Protein AF-A0A9P6MTJ7-F1 (afdb_monomer)

Radius of gyration: 17.37 Å; Cα contacts (8 Å, |Δi|>4): 282; chains: 1; bounding box: 41×37×46 Å

Solvent-accessible surface area (backbone atoms only — not comparable to full-atom values): 11994 Å² total; per-residue (Å²): 132,86,80,82,62,78,54,57,79,42,62,38,92,61,98,54,39,29,54,47,16,44,48,27,22,52,43,36,39,76,67,51,90,58,50,54,69,62,49,48,75,73,52,94,63,71,84,66,48,76,67,54,52,53,54,45,51,51,51,52,26,55,53,61,62,67,50,79,88,69,94,76,74,87,62,87,78,75,82,52,85,98,73,64,70,85,70,85,77,46,74,86,73,72,51,75,36,56,62,89,48,64,67,75,73,48,57,74,37,90,77,46,45,83,51,34,81,56,46,43,54,51,45,32,51,50,57,77,41,22,66,86,67,75,42,48,73,47,79,52,88,77,87,69,44,81,75,59,74,69,81,52,66,41,81,76,50,71,42,87,88,79,43,32,35,32,29,42,48,25,92,54,69,90,57,82,45,72,43,40,52,72,54,48,52,53,47,45,50,39,6,28,39,69,24,70,102

Foldseek 3Di:
DPPPFLFFAAADPDPQLLLLRLLCRVCVSQPDDDHSVRLVVQDDDSLDDVLSSLLSNLVVQVVQLVDPDDPPPPDPNDDDPPQDDDSNPTGDDAAEAQDQADDPVCCPPPRCVVCVVVSSVVSNVSSVCCVVSVHHYDHDHDDDDDDDADADKAFRDADPVQQKTWIHGNPDDRDTDIDHPVRVVVVCCHHNHRHPD

Sequence (197 aa):
MQVSTPVPHINQENNWDCGLACVAMVSNALGARLSLAEVTMHCHVESVWTIDLAYLLRKLSNEQVSLPSTSLSSQPKLIIPNLSPGRDDGWDFTYYTSTIGVNSAHSREKFYRKSFDDDQKRVNALFDNADAANIRVIEFVWMKGFRYIGHFIVLVAYDPNEDLFYYRDPAVGDDLCSVSASDLERARNSTGTDHDW

InterPro domains:
  IPR018616 Protein GUCD1 [PF09778] (7-63)
  IPR018616 Protein GUCD1 [PF09778] (92-139)
  IPR018616 Protein GUCD1 [PF09778] (144-196)
  IPR018616 Protein GUCD1 [PTHR31400] (4-138)

Mean predicted aligned error: 9.86 Å

pLDDT: mean 77.3, std 17.75, range [33.66, 96.0]

Nearest PDB structures (foldseek):
  5qun-assembly1_A  TM=2.483E-01  e=6.499E-01  Pyrococcus furiosus
  5fou-assembly1_A  TM=2.371E-01  e=8.865E-01  Pyrococcus furiosus
  5quu-assembly1_A  TM=2.481E-01  e=1.867E+00  Pyrococcus furiosus

Structure (mmCIF, N/CA/C/O backbone):
data_AF-A0A9P6MTJ7-F1
#
_entry.id   AF-A0A9P6MTJ7-F1
#
loop_
_atom_site.group_PDB
_atom_site.id
_atom_site.type_symbol
_atom_site.label_atom_id
_atom_site.label_alt_id
_atom_site.label_comp_id
_atom_site.label_asym_id
_atom_site.label_entity_id
_atom_site.label_seq_id
_atom_site.pdbx_PDB_ins_code
_atom_site.Cartn_x
_atom_site.Cartn_y
_atom_site.Cartn_z
_atom_site.occupancy
_atom_site.B_iso_or_equiv
_atom_site.auth_seq_id
_atom_site.auth_comp_id
_atom_site.auth_asym_id
_atom_site.auth_atom_id
_atom_site.pdbx_PDB_model_num
ATOM 1 N N . MET A 1 1 ? -15.493 6.358 26.658 1.00 33.66 1 MET A N 1
ATOM 2 C CA . MET A 1 1 ? -14.576 5.220 26.907 1.00 33.66 1 MET A CA 1
ATOM 3 C C . MET A 1 1 ? -13.431 5.335 25.919 1.00 33.66 1 MET A C 1
ATOM 5 O O . MET A 1 1 ? -13.667 5.862 24.841 1.00 33.66 1 MET A O 1
ATOM 9 N N . GLN A 1 2 ? -12.223 4.894 26.266 1.00 35.28 2 GLN A N 1
ATOM 10 C CA . GLN A 1 2 ? -11.111 4.868 25.315 1.00 35.28 2 GLN A CA 1
ATOM 11 C C . GLN A 1 2 ? -11.295 3.642 24.413 1.00 35.28 2 GLN A C 1
ATOM 13 O O . GLN A 1 2 ? -11.293 2.517 24.909 1.00 35.28 2 GLN A O 1
ATOM 18 N N . VAL A 1 3 ? -11.538 3.851 23.117 1.00 38.06 3 VAL A N 1
ATOM 19 C CA . VAL A 1 3 ? -11.672 2.749 22.155 1.00 38.06 3 VAL A CA 1
ATOM 20 C C . VAL A 1 3 ? -10.272 2.212 21.886 1.00 38.06 3 VAL A C 1
ATOM 22 O O . VAL A 1 3 ? -9.493 2.841 21.177 1.00 38.06 3 VAL A O 1
ATOM 25 N N . SER A 1 4 ? -9.929 1.069 22.482 1.00 49.00 4 SER A N 1
ATOM 26 C CA . SE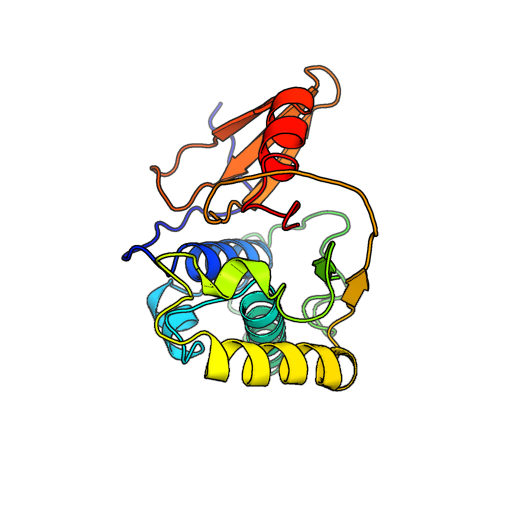R A 1 4 ? -8.675 0.376 22.187 1.00 49.00 4 SER A CA 1
ATOM 27 C C . SER A 1 4 ? -8.731 -0.148 20.752 1.00 49.00 4 SER A C 1
ATOM 29 O O . SER A 1 4 ? -9.361 -1.176 20.488 1.00 49.00 4 SER A O 1
ATOM 31 N N . THR A 1 5 ? -8.126 0.580 19.816 1.00 56.09 5 THR A N 1
ATOM 32 C CA . THR A 1 5 ? -8.122 0.190 18.405 1.00 56.09 5 THR A CA 1
ATOM 33 C C . THR A 1 5 ? -7.349 -1.118 18.228 1.00 56.09 5 THR A C 1
ATOM 35 O O . THR A 1 5 ? -6.256 -1.243 18.779 1.00 56.09 5 THR A O 1
ATOM 38 N N . PRO A 1 6 ? -7.861 -2.083 17.442 1.00 72.94 6 PRO A N 1
ATOM 39 C CA . PRO A 1 6 ? -7.170 -3.355 17.207 1.00 72.94 6 PRO A CA 1
ATOM 40 C C . PRO A 1 6 ? -5.822 -3.182 16.489 1.00 72.94 6 PRO A C 1
ATOM 42 O O . PRO A 1 6 ? -4.923 -4.003 16.639 1.00 72.94 6 PRO A O 1
ATOM 45 N N . VAL A 1 7 ? -5.688 -2.100 15.720 1.00 84.12 7 VAL A N 1
ATOM 46 C CA . VAL A 1 7 ? -4.469 -1.723 15.003 1.00 84.12 7 VAL A CA 1
ATOM 47 C C . VAL A 1 7 ? -3.687 -0.700 15.842 1.00 84.12 7 VAL A C 1
ATOM 49 O O . VAL A 1 7 ? -4.255 0.353 16.161 1.00 84.12 7 VAL A O 1
ATOM 52 N N . PRO A 1 8 ? -2.422 -0.976 16.222 1.00 88.94 8 PRO A N 1
ATOM 53 C CA . PRO A 1 8 ? -1.558 0.020 16.851 1.00 88.94 8 PRO A CA 1
ATOM 54 C C . PRO A 1 8 ? -1.158 1.083 15.824 1.00 88.94 8 PRO A C 1
ATOM 56 O O . PRO A 1 8 ? -0.990 0.762 14.650 1.00 88.94 8 PRO A O 1
ATOM 59 N N . HIS A 1 9 ? -0.985 2.333 16.254 1.00 92.75 9 HIS A N 1
ATOM 60 C CA . HIS A 1 9 ? -0.488 3.400 15.383 1.00 92.75 9 HIS A CA 1
ATOM 61 C C . HIS A 1 9 ? 1.042 3.376 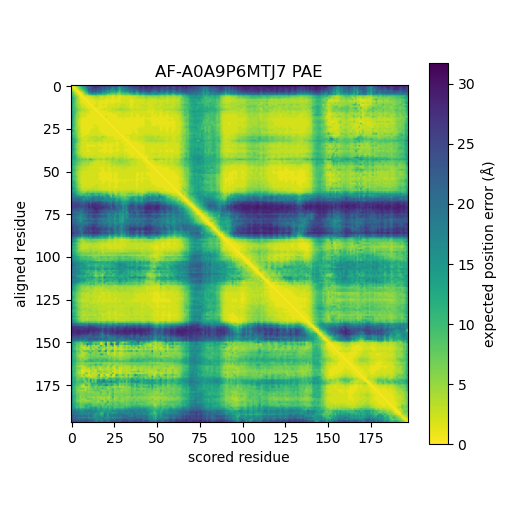15.282 1.00 92.75 9 HIS A C 1
ATOM 63 O O . HIS A 1 9 ? 1.728 3.074 16.261 1.00 92.75 9 HIS A O 1
ATOM 69 N N . ILE A 1 10 ? 1.567 3.675 14.092 1.00 92.94 10 ILE A N 1
ATOM 70 C CA . ILE A 1 10 ? 2.992 3.893 13.826 1.00 92.94 10 ILE A CA 1
ATOM 71 C C . ILE A 1 10 ? 3.099 5.104 12.897 1.00 92.94 10 ILE A C 1
ATOM 73 O O . ILE A 1 10 ? 2.553 5.095 11.792 1.00 92.94 10 ILE A O 1
ATOM 77 N N . ASN A 1 11 ? 3.812 6.138 13.344 1.00 94.81 11 ASN A N 1
ATOM 78 C CA . ASN A 1 11 ? 4.148 7.292 12.518 1.00 94.81 11 ASN A CA 1
ATOM 79 C C . ASN A 1 11 ? 5.144 6.930 11.412 1.00 94.81 11 ASN A C 1
ATOM 81 O O . ASN A 1 11 ? 6.023 6.094 11.606 1.00 94.81 11 ASN A O 1
ATOM 85 N N . GLN A 1 12 ? 5.040 7.622 10.279 1.00 93.94 12 GLN A N 1
ATOM 86 C CA . GLN A 1 12 ? 6.108 7.673 9.280 1.00 93.94 12 GLN A CA 1
ATOM 87 C C . GLN A 1 12 ? 7.268 8.564 9.766 1.00 93.94 12 GLN A C 1
ATOM 89 O O . GLN A 1 12 ? 7.026 9.564 10.446 1.00 93.94 12 GLN A O 1
ATOM 94 N N . GLU A 1 13 ? 8.513 8.238 9.412 1.00 92.62 13 GLU A N 1
ATOM 95 C CA . GLU A 1 13 ? 9.695 9.042 9.772 1.00 92.62 13 GLU A CA 1
ATOM 96 C C . GLU A 1 13 ? 10.150 9.960 8.624 1.00 92.62 13 GLU A C 1
ATOM 98 O O . GLU A 1 13 ? 10.797 10.983 8.857 1.00 92.62 13 GLU A O 1
ATOM 103 N N . ASN A 1 14 ? 9.786 9.631 7.383 1.00 90.06 14 ASN A N 1
ATOM 104 C CA . ASN A 1 14 ? 10.191 10.320 6.164 1.00 90.06 14 ASN A CA 1
ATOM 105 C C . ASN A 1 14 ? 8.960 10.724 5.326 1.00 90.06 14 ASN A C 1
ATOM 107 O O . ASN A 1 14 ? 7.813 10.667 5.764 1.00 90.06 14 ASN A O 1
ATOM 111 N N . ASN A 1 15 ? 9.184 11.178 4.091 1.00 85.38 15 ASN A N 1
ATOM 112 C CA . ASN A 1 15 ? 8.125 11.541 3.139 1.00 85.38 15 ASN A CA 1
ATOM 113 C C . ASN A 1 15 ? 7.798 10.428 2.120 1.00 85.38 15 ASN A C 1
ATOM 115 O O . ASN A 1 15 ? 7.168 10.711 1.103 1.00 85.38 15 ASN A O 1
ATOM 119 N N . TRP A 1 16 ? 8.261 9.199 2.365 1.00 87.75 16 TRP A N 1
ATOM 120 C CA . TRP A 1 16 ? 8.185 8.070 1.426 1.00 87.75 16 TRP A CA 1
ATOM 121 C C . TRP A 1 16 ? 7.831 6.726 2.090 1.00 87.75 16 TRP A C 1
ATOM 123 O O . TRP A 1 16 ? 7.427 5.782 1.416 1.00 87.75 16 TRP A O 1
ATOM 133 N N . ASP A 1 17 ? 7.940 6.639 3.415 1.00 92.06 17 ASP A N 1
ATOM 134 C CA . ASP A 1 17 ? 7.817 5.428 4.230 1.00 92.06 17 ASP A CA 1
ATOM 135 C C . ASP A 1 17 ? 6.427 5.253 4.875 1.00 92.06 17 ASP A C 1
ATOM 137 O O . ASP A 1 17 ? 6.219 4.308 5.635 1.00 92.06 17 ASP A O 1
ATOM 141 N N . CYS A 1 18 ? 5.430 6.084 4.537 1.00 92.94 18 CYS A N 1
ATOM 142 C CA . CYS A 1 18 ? 4.056 5.926 5.040 1.00 92.94 18 CYS A CA 1
ATOM 143 C C . CYS A 1 18 ? 3.450 4.553 4.695 1.00 92.94 18 CYS A C 1
ATOM 145 O O . CYS A 1 18 ? 2.787 3.941 5.529 1.00 92.94 18 CYS A O 1
ATOM 147 N N . GLY A 1 19 ? 3.760 4.006 3.515 1.00 93.31 19 GLY A N 1
ATOM 148 C CA . GLY A 1 19 ? 3.393 2.636 3.150 1.00 93.31 19 GLY A CA 1
ATOM 149 C C . GLY A 1 19 ? 4.055 1.572 4.038 1.00 93.31 19 GLY A C 1
ATOM 150 O O . GLY A 1 19 ? 3.418 0.579 4.389 1.00 93.31 19 GLY A O 1
ATOM 151 N N . LEU A 1 20 ? 5.304 1.795 4.463 1.00 95.81 20 LEU A N 1
ATOM 152 C CA . LEU A 1 20 ? 6.029 0.900 5.372 1.00 95.81 20 LEU A CA 1
ATOM 153 C C . LEU A 1 20 ? 5.461 0.975 6.796 1.00 95.81 20 LEU A C 1
ATOM 155 O O . LEU A 1 20 ? 5.281 -0.060 7.436 1.00 95.81 20 LEU A O 1
ATOM 159 N N . ALA A 1 21 ? 5.086 2.171 7.256 1.00 95.44 21 ALA A N 1
ATOM 160 C CA . ALA A 1 21 ? 4.356 2.359 8.507 1.00 95.44 21 ALA A CA 1
ATOM 161 C C . ALA A 1 21 ? 3.001 1.625 8.481 1.00 95.44 21 ALA A C 1
ATOM 163 O O . ALA A 1 21 ? 2.676 0.910 9.428 1.00 95.44 21 ALA A O 1
ATOM 164 N N . CYS A 1 22 ? 2.254 1.688 7.372 1.00 96.00 22 CYS A N 1
ATOM 165 C CA . CYS A 1 22 ? 1.035 0.893 7.184 1.00 96.00 22 CYS A CA 1
ATOM 166 C C . CYS A 1 22 ? 1.293 -0.624 7.242 1.00 96.00 22 CYS A C 1
ATOM 168 O O . CYS A 1 22 ? 0.558 -1.333 7.931 1.00 96.00 22 CYS A O 1
ATOM 170 N N . VAL A 1 23 ? 2.354 -1.130 6.600 1.00 95.56 23 VAL A N 1
ATOM 171 C CA . VAL A 1 23 ? 2.746 -2.550 6.707 1.00 95.56 23 VAL A CA 1
ATOM 172 C C . VAL A 1 23 ? 3.102 -2.926 8.149 1.00 95.56 23 VAL A C 1
ATOM 174 O O . VAL A 1 23 ? 2.679 -3.986 8.612 1.00 95.56 23 VAL A O 1
ATOM 177 N N . ALA A 1 24 ? 3.808 -2.068 8.890 1.00 94.19 24 ALA A N 1
ATOM 178 C CA . ALA A 1 24 ? 4.134 -2.295 10.298 1.00 94.19 24 ALA A CA 1
ATOM 179 C C . ALA A 1 24 ? 2.871 -2.334 11.186 1.00 94.19 24 ALA A C 1
ATOM 181 O O . ALA A 1 24 ? 2.704 -3.259 11.986 1.00 94.19 24 ALA A O 1
ATOM 182 N N . MET A 1 25 ? 1.939 -1.389 11.000 1.00 94.00 25 MET A N 1
ATOM 183 C CA . MET A 1 25 ? 0.652 -1.349 11.710 1.00 94.00 25 MET A CA 1
ATOM 184 C C . MET A 1 25 ? -0.178 -2.620 11.466 1.00 94.00 25 MET A C 1
ATOM 186 O O . MET A 1 25 ? -0.634 -3.251 12.422 1.00 94.00 25 MET A O 1
ATOM 190 N N . VAL A 1 26 ? -0.329 -3.037 10.202 1.00 92.06 26 VAL A N 1
ATOM 191 C CA . VAL A 1 26 ? -1.070 -4.256 9.824 1.00 92.06 26 VAL A CA 1
ATOM 192 C C . VAL A 1 26 ? -0.387 -5.515 10.366 1.00 92.06 26 VAL A C 1
ATOM 194 O O . VAL A 1 26 ? -1.049 -6.348 10.984 1.00 92.06 26 VAL A O 1
ATOM 197 N N . SER A 1 27 ? 0.936 -5.632 10.219 1.00 90.12 27 SER A N 1
ATOM 198 C CA . SER A 1 27 ? 1.716 -6.765 10.745 1.00 90.12 27 SER A CA 1
ATOM 199 C C . SER A 1 27 ? 1.514 -6.937 12.254 1.00 90.12 27 SER A C 1
ATOM 201 O O . SER A 1 27 ? 1.284 -8.046 12.740 1.00 90.12 27 SER A O 1
ATOM 203 N N . ASN A 1 28 ? 1.552 -5.835 13.006 1.00 87.94 28 ASN A N 1
ATOM 204 C CA . ASN A 1 28 ? 1.399 -5.855 14.459 1.00 87.94 28 ASN A CA 1
ATOM 205 C C . ASN A 1 28 ? -0.049 -6.136 14.895 1.00 87.94 28 ASN A C 1
ATOM 207 O O . ASN A 1 28 ? -0.254 -6.850 15.876 1.00 87.94 28 ASN A O 1
ATOM 211 N N . ALA A 1 29 ? -1.053 -5.676 14.139 1.00 85.69 29 ALA A N 1
ATOM 212 C CA . ALA A 1 29 ? -2.455 -6.056 14.347 1.00 85.69 29 ALA A CA 1
ATOM 213 C C . ALA A 1 29 ? -2.693 -7.568 14.139 1.00 85.69 29 ALA A C 1
ATOM 215 O O . ALA A 1 29 ? -3.478 -8.182 14.862 1.00 85.69 29 ALA A O 1
ATOM 216 N N . LEU A 1 30 ? -1.961 -8.189 13.205 1.00 83.69 30 LEU A N 1
ATOM 217 C CA . LEU A 1 30 ? -1.944 -9.642 12.975 1.00 83.69 30 LEU A CA 1
ATOM 218 C C . LEU A 1 30 ? -1.061 -10.416 13.984 1.00 83.69 30 LEU A C 1
ATOM 220 O O . LEU A 1 30 ? -0.983 -11.648 13.940 1.00 83.69 30 LEU A O 1
ATOM 224 N N . GLY A 1 31 ? -0.442 -9.715 14.941 1.00 80.19 31 GLY A N 1
ATOM 225 C CA . GLY A 1 31 ? 0.290 -10.292 16.071 1.00 80.19 31 GLY A CA 1
ATOM 226 C C . GLY A 1 31 ? 1.815 -10.323 15.939 1.00 80.19 31 GLY A C 1
ATOM 227 O O . GLY A 1 31 ? 2.458 -10.954 16.781 1.00 80.19 31 GLY A O 1
ATOM 228 N N . ALA A 1 32 ? 2.397 -9.659 14.933 1.00 84.38 32 ALA A N 1
ATOM 229 C CA . ALA A 1 32 ? 3.834 -9.381 14.900 1.00 84.38 32 ALA A CA 1
ATOM 230 C C . ALA A 1 32 ? 4.241 -8.342 15.967 1.00 84.38 32 ALA A C 1
ATOM 232 O O . ALA A 1 32 ? 3.408 -7.799 16.699 1.00 84.38 32 ALA A O 1
ATOM 233 N N . ARG A 1 33 ? 5.548 -8.071 16.061 1.00 86.25 33 ARG A N 1
ATOM 234 C CA . ARG A 1 33 ? 6.123 -6.981 16.865 1.00 86.25 33 ARG A CA 1
ATOM 235 C C . ARG A 1 33 ? 7.291 -6.347 16.116 1.00 86.25 33 ARG A C 1
ATOM 237 O O . ARG A 1 33 ? 8.440 -6.610 16.444 1.00 86.25 33 ARG A O 1
ATOM 244 N N . LEU A 1 34 ? 6.969 -5.572 15.087 1.00 88.69 34 LEU A N 1
ATOM 245 C CA . LEU A 1 34 ? 7.919 -4.895 14.208 1.00 88.69 34 LEU A CA 1
ATOM 246 C C . LEU A 1 34 ? 7.828 -3.377 14.395 1.00 88.69 34 LEU A C 1
ATOM 248 O O . LEU A 1 34 ? 6.735 -2.805 14.380 1.00 88.69 34 LEU A O 1
ATOM 252 N N . SER A 1 35 ? 8.975 -2.725 14.543 1.00 93.06 35 SER A N 1
ATOM 253 C CA . SER A 1 35 ? 9.131 -1.276 14.398 1.00 93.06 35 SER A CA 1
ATOM 254 C C . SER A 1 35 ? 9.183 -0.860 12.922 1.00 93.06 35 SER A C 1
ATOM 256 O O . SER A 1 35 ? 9.417 -1.689 12.038 1.00 93.06 35 SER A O 1
ATOM 258 N N . LEU A 1 36 ? 9.019 0.440 12.642 1.00 93.12 36 LEU A N 1
ATOM 259 C CA . LEU A 1 36 ? 9.224 0.977 11.292 1.00 93.12 36 LEU A CA 1
ATOM 260 C C . LEU A 1 36 ? 10.648 0.691 10.790 1.00 93.12 36 LEU A C 1
ATOM 262 O O . LEU A 1 36 ? 10.811 0.245 9.661 1.00 93.12 36 LEU A O 1
ATOM 266 N N . ALA A 1 37 ? 11.666 0.856 11.641 1.00 92.62 37 ALA A N 1
ATOM 267 C CA . ALA A 1 37 ? 13.057 0.563 11.298 1.00 92.62 37 ALA A CA 1
ATOM 268 C C . ALA A 1 37 ? 13.272 -0.900 10.858 1.00 92.62 37 ALA A C 1
ATOM 270 O O . ALA A 1 37 ? 13.944 -1.145 9.856 1.00 92.62 37 ALA A O 1
ATOM 271 N N . GLU A 1 38 ? 12.663 -1.869 11.551 1.00 91.56 38 GLU A N 1
ATOM 272 C CA . GLU A 1 38 ? 12.724 -3.289 11.168 1.00 91.56 38 GLU A CA 1
ATOM 273 C C . GLU A 1 38 ? 12.017 -3.553 9.830 1.00 91.56 38 GLU A C 1
ATOM 275 O O . GLU A 1 38 ? 12.572 -4.241 8.976 1.00 91.56 38 GLU A O 1
ATOM 280 N N . VAL A 1 39 ? 10.841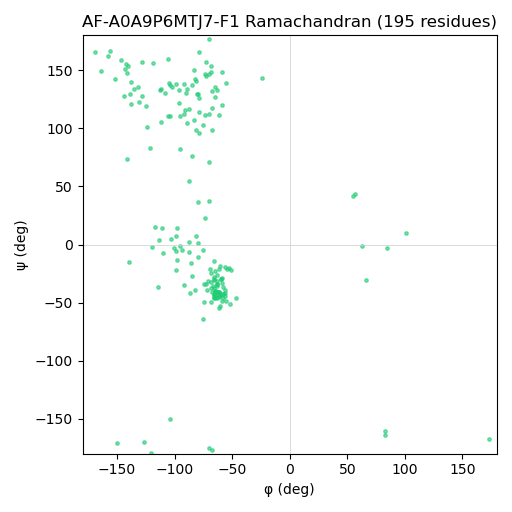 -2.962 9.588 1.00 93.12 39 VAL A N 1
ATOM 281 C CA . VAL A 1 39 ? 10.147 -3.087 8.290 1.00 93.12 39 VAL A CA 1
ATOM 282 C C . VAL A 1 39 ? 10.962 -2.441 7.158 1.00 93.12 39 VAL A C 1
ATOM 284 O O . VAL A 1 39 ? 11.107 -3.029 6.084 1.00 93.12 39 VAL A O 1
ATOM 287 N N . THR A 1 40 ? 11.574 -1.283 7.411 1.00 92.50 40 THR A N 1
ATOM 288 C CA . THR A 1 40 ? 12.447 -0.573 6.466 1.00 92.50 40 THR A CA 1
ATOM 289 C C . THR A 1 40 ? 13.705 -1.369 6.115 1.00 92.50 40 THR A C 1
ATOM 291 O O . THR A 1 40 ? 14.106 -1.359 4.956 1.00 92.50 40 THR A O 1
ATOM 294 N N . MET A 1 41 ? 14.283 -2.159 7.031 1.00 90.56 41 MET A N 1
ATOM 295 C CA . MET A 1 41 ? 15.409 -3.057 6.706 1.00 90.56 41 MET A CA 1
ATOM 296 C C . MET A 1 41 ? 15.077 -4.112 5.632 1.00 90.56 41 MET A C 1
ATOM 298 O O . MET A 1 41 ? 15.987 -4.692 5.038 1.00 90.56 41 MET A O 1
ATOM 302 N N . HIS A 1 42 ? 13.792 -4.378 5.378 1.00 89.94 42 HIS A N 1
ATOM 303 C CA . HIS A 1 42 ? 13.323 -5.347 4.388 1.00 89.94 42 HIS A CA 1
ATOM 304 C C . HIS A 1 42 ? 12.875 -4.673 3.074 1.00 89.94 42 HIS A C 1
ATOM 306 O O . HIS A 1 42 ? 12.558 -5.391 2.122 1.00 89.94 42 HIS A O 1
ATOM 312 N N . CYS A 1 43 ? 12.895 -3.334 2.997 1.00 89.25 43 CYS A N 1
ATOM 313 C CA . CYS A 1 43 ? 12.595 -2.543 1.805 1.00 89.25 43 CYS A CA 1
ATOM 314 C C . CYS A 1 43 ? 13.875 -1.901 1.238 1.00 89.25 43 CYS A C 1
ATOM 316 O O . CYS A 1 43 ? 14.641 -1.266 1.954 1.00 89.25 43 CYS A O 1
ATOM 318 N N . HIS A 1 44 ? 14.112 -2.054 -0.067 1.00 87.06 44 HIS A N 1
ATOM 319 C CA . HIS A 1 44 ? 15.343 -1.589 -0.728 1.00 87.06 44 HIS A CA 1
ATOM 320 C C . HIS A 1 44 ? 15.118 -0.399 -1.681 1.00 87.06 44 HIS A C 1
ATOM 322 O O . HIS A 1 44 ? 15.986 -0.101 -2.500 1.00 87.06 44 HIS A O 1
ATOM 328 N N . VAL A 1 45 ? 13.956 0.261 -1.607 1.00 88.00 45 VAL A N 1
ATOM 329 C CA . VAL A 1 45 ? 13.569 1.377 -2.484 1.00 88.00 45 VAL A CA 1
ATOM 330 C C . VAL A 1 45 ? 12.887 2.494 -1.694 1.00 88.00 45 VAL A C 1
ATOM 332 O O . VAL A 1 45 ? 12.052 2.226 -0.840 1.00 88.00 45 VAL A O 1
ATOM 335 N N . GLU A 1 46 ? 13.203 3.748 -2.024 1.00 87.38 46 GLU A N 1
ATOM 336 C CA . GLU A 1 46 ? 12.465 4.921 -1.523 1.00 87.38 46 GLU A CA 1
ATOM 337 C C . GLU A 1 46 ? 11.229 5.223 -2.392 1.00 87.38 46 GLU A C 1
ATOM 339 O O . GLU A 1 46 ? 10.236 5.760 -1.913 1.00 87.38 46 GLU A O 1
ATOM 344 N N . SER A 1 47 ? 11.247 4.844 -3.679 1.00 87.56 47 SER A N 1
ATOM 345 C CA . SER A 1 47 ? 10.065 4.923 -4.546 1.00 87.56 47 SER A CA 1
ATOM 346 C C . SER A 1 47 ? 9.204 3.669 -4.378 1.00 87.56 47 SER A C 1
ATOM 348 O O . SER A 1 47 ? 9.246 2.735 -5.181 1.00 87.56 47 SER A O 1
ATOM 350 N N . VAL A 1 48 ? 8.478 3.625 -3.262 1.00 89.25 48 VAL A N 1
ATOM 351 C CA . VAL A 1 48 ? 7.628 2.498 -2.863 1.00 89.25 48 VAL A CA 1
ATOM 352 C C . VAL A 1 48 ? 6.301 2.534 -3.630 1.00 89.25 48 VAL A C 1
ATOM 354 O O . VAL A 1 48 ? 5.585 3.535 -3.606 1.00 89.25 48 VAL A O 1
ATOM 357 N N . TRP A 1 49 ? 5.958 1.431 -4.297 1.00 89.81 49 TRP A N 1
ATOM 358 C CA . TRP A 1 49 ? 4.661 1.205 -4.943 1.00 89.81 49 TRP A CA 1
ATOM 359 C C . TRP A 1 49 ? 3.827 0.217 -4.118 1.00 89.81 49 TRP A C 1
ATOM 361 O O . TRP A 1 49 ? 4.364 -0.574 -3.345 1.00 89.81 49 TRP A O 1
ATOM 371 N N . THR A 1 50 ? 2.506 0.192 -4.301 1.00 91.12 50 THR A N 1
ATOM 372 C CA . THR A 1 50 ? 1.614 -0.695 -3.525 1.00 91.12 50 THR A CA 1
ATOM 373 C C . THR A 1 50 ? 1.952 -2.186 -3.692 1.00 91.12 50 THR A C 1
ATOM 375 O O . THR A 1 50 ? 1.801 -2.960 -2.747 1.00 91.12 50 THR A O 1
ATOM 378 N N . ILE A 1 51 ? 2.496 -2.595 -4.848 1.00 93.50 51 ILE A N 1
ATOM 379 C CA . ILE A 1 51 ? 2.993 -3.966 -5.054 1.00 93.50 51 ILE A CA 1
ATOM 380 C C . ILE A 1 51 ? 4.245 -4.277 -4.207 1.00 93.50 51 ILE A C 1
ATOM 382 O O . ILE A 1 51 ? 4.382 -5.402 -3.734 1.00 93.50 51 ILE A O 1
ATOM 386 N N . ASP A 1 52 ? 5.119 -3.299 -3.925 1.00 94.94 52 ASP A N 1
ATOM 387 C CA . ASP A 1 52 ? 6.262 -3.497 -3.016 1.00 94.94 52 ASP A CA 1
ATOM 388 C C . ASP A 1 52 ? 5.775 -3.787 -1.592 1.00 94.94 52 ASP A C 1
ATOM 390 O O . ASP A 1 52 ? 6.312 -4.664 -0.917 1.00 94.94 52 ASP A O 1
ATOM 394 N N . LEU A 1 53 ? 4.717 -3.093 -1.152 1.00 95.31 53 LEU A N 1
ATOM 395 C CA . LEU A 1 53 ? 4.083 -3.321 0.150 1.00 95.31 53 LEU A CA 1
ATOM 396 C C . LEU A 1 53 ? 3.471 -4.726 0.242 1.00 95.31 53 LEU A C 1
ATOM 398 O O . LEU A 1 53 ? 3.617 -5.388 1.269 1.00 95.31 53 LEU A O 1
ATOM 402 N N . ALA A 1 54 ? 2.847 -5.212 -0.835 1.00 94.25 54 ALA A N 1
ATOM 403 C CA . ALA A 1 54 ? 2.338 -6.581 -0.921 1.00 94.25 54 ALA A CA 1
ATOM 404 C C . ALA A 1 54 ? 3.470 -7.626 -0.827 1.00 94.25 54 ALA A C 1
ATOM 406 O O . ALA A 1 54 ? 3.370 -8.582 -0.054 1.00 94.25 54 ALA A O 1
ATOM 407 N N . TYR A 1 55 ? 4.574 -7.425 -1.554 1.00 95.12 55 TYR A N 1
ATOM 408 C CA . TYR A 1 55 ? 5.758 -8.291 -1.470 1.00 95.12 55 TYR A CA 1
ATOM 409 C C . TYR A 1 55 ? 6.398 -8.279 -0.079 1.00 95.12 55 TYR A C 1
ATOM 411 O O . TYR A 1 55 ? 6.770 -9.332 0.442 1.00 95.12 55 TYR A O 1
ATOM 419 N N . LEU A 1 56 ? 6.482 -7.108 0.549 1.00 95.25 56 LEU A N 1
ATOM 420 C CA . LEU A 1 56 ? 7.015 -6.938 1.895 1.00 95.25 56 LEU A CA 1
ATOM 421 C C . LEU A 1 56 ? 6.139 -7.629 2.950 1.00 95.25 56 LEU A C 1
ATOM 423 O O . LEU A 1 56 ? 6.659 -8.376 3.776 1.00 95.25 56 LEU A O 1
ATOM 427 N N . LEU A 1 57 ? 4.815 -7.464 2.879 1.00 93.38 57 LEU A N 1
ATOM 428 C CA . LEU A 1 57 ? 3.859 -8.136 3.764 1.00 93.38 57 LEU A CA 1
ATOM 429 C C . LEU A 1 57 ? 3.945 -9.669 3.630 1.00 93.38 57 LEU A C 1
ATOM 431 O O . LEU A 1 57 ? 3.981 -10.379 4.636 1.00 93.38 57 LEU A O 1
ATOM 435 N N . ARG A 1 58 ? 4.059 -10.190 2.399 1.00 92.56 58 ARG A N 1
ATOM 436 C CA . ARG A 1 58 ? 4.267 -11.625 2.130 1.00 92.56 58 ARG A CA 1
ATOM 437 C C . ARG A 1 58 ? 5.619 -12.129 2.655 1.00 92.56 58 ARG A C 1
ATOM 439 O O . ARG A 1 58 ? 5.666 -13.213 3.235 1.00 92.56 58 ARG A O 1
ATOM 446 N N . LYS A 1 59 ? 6.700 -11.354 2.509 1.00 92.31 59 LYS A N 1
ATOM 447 C CA . LYS A 1 59 ? 8.030 -11.683 3.057 1.00 92.31 59 LYS A CA 1
ATOM 448 C C . LYS A 1 59 ? 7.984 -11.795 4.586 1.00 92.31 59 LYS A C 1
ATOM 450 O O . LYS A 1 59 ? 8.353 -12.835 5.128 1.00 92.31 59 LYS A O 1
ATOM 455 N N . LEU A 1 60 ? 7.456 -10.770 5.257 1.00 90.81 60 LEU A N 1
ATOM 456 C CA . LEU A 1 60 ? 7.331 -10.718 6.717 1.00 90.81 60 LEU A CA 1
ATOM 457 C C . LEU A 1 60 ? 6.433 -11.848 7.252 1.00 90.81 60 LEU A C 1
ATOM 459 O O . LEU A 1 60 ? 6.803 -12.505 8.221 1.00 90.81 60 LEU A O 1
ATOM 463 N N . SER A 1 61 ? 5.314 -12.152 6.581 1.00 88.38 61 SER A N 1
ATOM 464 C CA . SER A 1 61 ? 4.470 -13.324 6.876 1.00 88.38 61 SER A CA 1
ATOM 465 C C . SER A 1 61 ? 5.285 -14.623 6.922 1.00 88.38 61 SER A C 1
ATOM 467 O O . SER A 1 61 ? 5.214 -15.376 7.894 1.00 88.38 61 SER A O 1
ATOM 469 N N . ASN A 1 62 ? 6.080 -14.890 5.882 1.00 85.94 62 ASN A N 1
ATOM 470 C CA . ASN A 1 62 ? 6.863 -16.124 5.769 1.00 85.94 62 ASN A CA 1
ATOM 471 C C . ASN A 1 62 ? 7.971 -16.205 6.838 1.00 85.94 62 ASN A C 1
ATOM 473 O O . ASN A 1 62 ? 8.251 -17.280 7.373 1.00 85.94 62 ASN A O 1
ATOM 477 N N . GLU A 1 63 ? 8.577 -15.069 7.188 1.00 84.06 63 GLU A N 1
ATOM 478 C CA . GLU A 1 63 ? 9.565 -14.966 8.267 1.00 84.06 63 GLU A CA 1
ATOM 479 C C . GLU A 1 63 ? 8.930 -15.214 9.648 1.00 84.06 63 GLU A C 1
ATOM 481 O O . GLU A 1 63 ? 9.501 -15.953 10.449 1.00 84.06 63 GLU A O 1
ATOM 486 N N . GLN A 1 64 ? 7.721 -14.699 9.916 1.00 72.75 64 GLN A N 1
ATOM 487 C CA . GLN A 1 64 ? 6.998 -14.961 11.172 1.00 72.75 64 GLN A CA 1
ATOM 488 C C . GLN A 1 64 ? 6.584 -16.436 11.327 1.00 72.75 64 GLN A C 1
ATOM 490 O O . GLN A 1 64 ? 6.685 -16.972 12.429 1.00 72.75 64 GLN A O 1
ATOM 495 N N . VAL A 1 65 ? 6.182 -17.114 10.243 1.00 61.34 65 VAL A N 1
ATOM 496 C CA . VAL A 1 65 ? 5.916 -18.572 10.243 1.00 61.34 65 VAL A CA 1
ATOM 497 C C . VAL A 1 65 ? 7.196 -19.386 10.492 1.00 61.34 65 VAL A C 1
ATOM 499 O O . VAL A 1 65 ? 7.145 -20.471 11.066 1.00 61.34 65 VAL A O 1
ATOM 502 N N . SER A 1 66 ? 8.360 -18.851 10.112 1.00 59.00 66 SER A N 1
ATOM 503 C CA . SER A 1 66 ? 9.662 -19.514 10.285 1.00 59.00 66 SER A CA 1
ATOM 504 C C . SER A 1 66 ? 10.239 -19.405 11.707 1.00 59.00 66 SER A C 1
ATOM 506 O O . SER A 1 66 ? 11.226 -20.076 12.019 1.00 59.00 66 SER A O 1
ATOM 508 N N . LEU A 1 67 ? 9.662 -18.573 12.584 1.00 56.72 67 LEU A N 1
ATOM 509 C CA . LEU A 1 67 ? 10.123 -18.423 13.966 1.00 56.72 67 LEU A CA 1
ATOM 510 C C . LEU A 1 67 ? 9.591 -19.562 14.858 1.00 56.72 67 LEU A C 1
ATOM 512 O O . LEU A 1 67 ? 8.382 -19.801 14.898 1.00 56.72 67 LEU A O 1
ATOM 516 N N . PRO A 1 68 ? 10.449 -20.248 15.642 1.00 51.88 68 PRO A N 1
ATOM 517 C CA . PRO A 1 68 ? 10.002 -21.327 16.516 1.00 51.88 68 PRO A CA 1
ATOM 518 C C . PRO A 1 68 ? 9.031 -20.802 17.580 1.00 51.88 68 PRO A C 1
ATOM 520 O O . PRO A 1 68 ? 9.299 -19.802 18.252 1.00 51.88 68 PRO A O 1
ATOM 523 N N . SER A 1 69 ? 7.914 -21.512 17.758 1.00 50.62 69 SER A N 1
ATOM 524 C CA . SER A 1 69 ? 6.775 -21.118 18.594 1.00 50.62 69 SER A CA 1
ATOM 525 C C . SER A 1 69 ? 7.087 -21.149 20.100 1.00 50.62 69 SER A C 1
ATOM 527 O O . SER A 1 69 ? 6.614 -22.011 20.844 1.00 50.62 69 SER A O 1
ATOM 529 N N . THR A 1 70 ? 7.898 -20.202 20.568 1.00 47.41 70 THR A N 1
ATOM 530 C CA . THR A 1 70 ? 8.242 -20.044 21.984 1.00 47.41 70 THR A CA 1
ATOM 531 C C . THR A 1 70 ? 7.006 -19.660 22.801 1.00 47.41 70 THR A C 1
ATOM 533 O O . THR A 1 70 ? 6.284 -18.706 22.505 1.00 47.41 70 THR A O 1
ATOM 536 N N . SER A 1 71 ? 6.734 -20.426 23.858 1.00 47.25 71 SER A N 1
ATOM 537 C CA . SER A 1 71 ? 5.478 -20.393 24.619 1.00 47.25 71 SER A CA 1
ATOM 538 C C . SER A 1 71 ? 5.381 -19.234 25.629 1.00 47.25 71 SER A C 1
ATOM 540 O O . SER A 1 71 ? 4.871 -19.421 26.732 1.00 47.25 71 SER A O 1
ATOM 542 N N . LEU A 1 72 ? 5.911 -18.051 25.291 1.00 44.97 72 LEU A N 1
ATOM 543 C CA . LEU A 1 72 ? 6.060 -16.903 26.203 1.00 44.97 72 LEU A CA 1
ATOM 544 C C . LEU A 1 72 ? 5.258 -15.646 25.802 1.00 44.97 72 LEU A C 1
ATOM 546 O O . LEU A 1 72 ? 5.465 -14.574 26.366 1.00 44.97 72 LEU A O 1
ATOM 550 N N . SER A 1 73 ? 4.283 -15.760 24.893 1.00 44.41 73 SER A N 1
ATOM 551 C CA . SER A 1 73 ? 3.267 -14.709 24.709 1.00 44.41 73 SER A CA 1
ATOM 552 C C . SER A 1 73 ? 2.007 -15.017 25.521 1.00 44.41 73 SER A C 1
ATOM 554 O O . SER A 1 73 ? 1.024 -15.525 24.989 1.00 44.41 73 SER A O 1
ATOM 556 N N . SER A 1 74 ? 2.035 -14.680 26.812 1.00 43.44 74 SER A N 1
ATOM 557 C CA . SER A 1 74 ? 0.863 -14.660 27.708 1.00 43.44 74 SER A CA 1
ATOM 558 C C . SER A 1 74 ? 0.016 -13.379 27.583 1.00 43.44 74 SER A C 1
ATOM 560 O O . SER A 1 74 ? -0.903 -13.157 28.366 1.00 43.44 74 SER A O 1
ATOM 562 N N . GLN A 1 75 ? 0.328 -12.527 26.601 1.00 48.16 75 GLN A N 1
ATOM 563 C CA . GLN A 1 75 ? -0.470 -11.358 26.228 1.00 48.16 75 GLN A CA 1
ATOM 564 C C . GLN A 1 75 ? -1.755 -11.803 25.503 1.00 48.16 75 GLN A C 1
ATOM 566 O O . GLN A 1 75 ? -1.703 -12.779 24.748 1.00 48.16 75 GLN A O 1
ATOM 571 N N . PRO A 1 76 ? -2.895 -11.105 25.681 1.00 41.19 76 PRO A N 1
ATOM 572 C CA . PRO A 1 76 ? -4.135 -11.442 24.990 1.00 41.19 76 PRO A CA 1
ATOM 573 C C . PRO A 1 76 ? -3.937 -11.312 23.476 1.00 41.19 76 PRO A C 1
ATOM 575 O O . PRO A 1 76 ? -3.763 -10.210 22.955 1.00 41.19 76 PRO A O 1
ATOM 578 N N . LYS A 1 77 ? -3.949 -12.441 22.756 1.00 48.00 77 LYS A N 1
ATOM 579 C CA . LYS A 1 77 ? -3.881 -12.420 21.293 1.00 48.00 77 LYS A CA 1
ATOM 580 C C . LYS A 1 77 ? -5.205 -11.868 20.771 1.00 48.00 77 LYS A C 1
ATOM 582 O O . LYS A 1 77 ? -6.240 -12.515 20.919 1.00 48.00 77 LYS A O 1
ATOM 587 N N . LEU A 1 78 ? -5.160 -10.682 20.176 1.00 42.78 78 LEU A N 1
ATOM 588 C CA . LEU A 1 78 ? -6.302 -10.082 19.506 1.00 42.78 78 LEU A CA 1
ATOM 589 C C . LEU A 1 78 ? -6.784 -11.023 18.389 1.00 42.78 78 LEU A C 1
ATOM 591 O O . LEU A 1 78 ? -6.027 -11.352 17.477 1.00 42.78 78 LEU A O 1
ATOM 595 N N . ILE A 1 79 ? -8.037 -11.467 18.473 1.00 46.12 79 ILE A N 1
ATOM 596 C CA . ILE A 1 79 ? -8.692 -12.228 17.408 1.00 46.12 79 ILE A CA 1
ATOM 597 C C . ILE A 1 79 ? -9.485 -11.225 16.578 1.00 46.12 79 ILE A C 1
ATOM 599 O O . ILE A 1 79 ? -10.482 -10.689 17.060 1.00 46.12 79 ILE A O 1
ATOM 603 N N . ILE A 1 80 ? -9.047 -10.975 15.344 1.00 48.31 80 ILE A N 1
ATOM 604 C CA . ILE A 1 80 ? -9.803 -10.176 14.375 1.00 48.31 80 ILE A CA 1
ATOM 605 C C . ILE A 1 80 ? -10.664 -11.150 13.554 1.00 48.31 80 ILE A C 1
ATOM 607 O O . ILE A 1 80 ? -10.099 -11.964 12.812 1.00 48.31 80 ILE A O 1
ATOM 611 N N . PRO A 1 81 ? -12.008 -11.122 13.673 1.00 40.16 81 PRO A N 1
ATOM 612 C CA . PRO A 1 81 ? -12.879 -11.991 12.887 1.00 40.16 81 PRO A CA 1
ATOM 613 C C . PRO A 1 81 ? -12.619 -11.823 11.386 1.00 40.16 81 PRO A C 1
ATOM 615 O O . PRO A 1 81 ? -12.419 -10.709 10.911 1.00 40.16 81 PRO A O 1
ATOM 618 N N . ASN A 1 82 ? -12.619 -12.932 10.645 1.00 42.91 82 ASN A N 1
ATOM 619 C CA . ASN A 1 82 ? -12.380 -13.002 9.194 1.00 42.91 82 ASN A CA 1
ATOM 620 C C . ASN A 1 82 ? -10.984 -12.550 8.696 1.00 42.91 82 ASN A C 1
ATOM 622 O O . ASN A 1 82 ? -10.719 -12.668 7.506 1.00 42.91 82 ASN A O 1
ATOM 626 N N . LEU A 1 83 ? -10.080 -12.108 9.580 1.00 44.88 83 LEU A N 1
ATOM 627 C CA . LEU A 1 83 ? -8.675 -11.766 9.274 1.00 44.88 83 LEU A CA 1
ATOM 628 C C . LEU A 1 83 ? -7.660 -12.718 9.936 1.00 44.88 83 LEU A C 1
ATOM 630 O O . LEU A 1 83 ? -6.455 -12.508 9.857 1.00 44.88 83 LEU A O 1
ATOM 634 N N . SER A 1 84 ? -8.143 -13.759 10.617 1.00 43.12 84 SER A N 1
ATOM 635 C CA . SER A 1 84 ? -7.326 -14.764 11.307 1.00 43.12 84 SER A CA 1
ATOM 636 C C . SER A 1 84 ? -7.607 -16.174 10.769 1.00 43.12 84 SER A C 1
ATOM 638 O O . SER A 1 84 ? -8.395 -16.901 11.380 1.00 43.12 84 SER A O 1
ATOM 640 N N . PRO A 1 85 ? -6.976 -16.579 9.649 1.00 46.25 85 PRO A N 1
ATOM 641 C CA . PRO A 1 85 ? -6.785 -17.990 9.329 1.00 46.25 85 PRO A CA 1
ATOM 642 C C . PRO A 1 85 ? -5.810 -18.648 10.339 1.00 46.25 85 PRO A C 1
ATOM 644 O O . PRO A 1 85 ? -5.438 -18.054 11.358 1.00 46.25 85 PRO A O 1
ATOM 647 N N . GLY A 1 86 ? -5.487 -19.924 10.137 1.00 47.78 86 GLY A N 1
ATOM 648 C CA . GLY A 1 86 ? -5.151 -20.905 11.174 1.00 47.78 86 GLY A CA 1
ATOM 649 C C . GLY A 1 86 ? -3.786 -20.815 11.869 1.00 47.78 86 GLY A C 1
ATOM 650 O O . GLY A 1 86 ? -3.363 -21.825 12.421 1.00 47.78 86 GLY A O 1
ATOM 651 N N . ARG A 1 87 ? -3.109 -19.658 11.900 1.00 48.81 87 ARG A N 1
ATOM 652 C CA . ARG A 1 87 ? -1.771 -19.399 12.500 1.00 48.81 87 ARG A CA 1
ATOM 653 C C . ARG A 1 87 ? -0.587 -20.106 11.823 1.00 48.81 87 ARG A C 1
ATOM 655 O O . ARG A 1 87 ? 0.502 -19.536 11.831 1.00 48.81 87 ARG A O 1
ATOM 662 N N . ASP A 1 88 ? -0.798 -21.278 11.240 1.00 52.53 88 ASP A N 1
ATOM 663 C CA . ASP A 1 88 ? 0.244 -22.121 10.636 1.00 52.53 88 ASP A CA 1
ATOM 664 C C . ASP A 1 88 ? 0.374 -21.904 9.107 1.00 52.53 88 ASP A C 1
ATOM 666 O O . ASP A 1 88 ? 1.216 -22.509 8.448 1.00 52.53 88 ASP A O 1
ATOM 670 N N . ASP A 1 89 ? -0.461 -21.026 8.545 1.00 60.97 89 ASP A N 1
ATOM 671 C CA . ASP A 1 89 ? -0.637 -20.711 7.120 1.00 60.97 89 ASP A CA 1
ATOM 672 C C . ASP A 1 89 ? -0.119 -19.313 6.709 1.00 60.97 89 ASP A C 1
ATOM 674 O O . ASP A 1 89 ? -0.030 -19.001 5.519 1.00 60.97 89 ASP A O 1
ATOM 678 N N . GLY A 1 90 ? 0.285 -18.487 7.679 1.00 71.81 90 GLY A N 1
ATOM 679 C CA . GLY A 1 90 ? 0.770 -17.121 7.461 1.00 71.81 90 GLY A CA 1
ATOM 680 C C . GLY A 1 90 ? -0.353 -16.089 7.316 1.00 71.81 90 GLY A C 1
ATOM 681 O O . GLY A 1 90 ? -1.480 -16.292 7.764 1.00 71.81 90 GLY A O 1
ATOM 682 N N . TRP A 1 91 ? -0.042 -14.936 6.725 1.00 84.56 91 TRP A N 1
ATOM 683 C CA . TRP A 1 91 ? -1.032 -13.897 6.437 1.00 84.56 91 TRP A CA 1
ATOM 684 C C . TRP A 1 91 ? -1.605 -14.110 5.030 1.00 84.56 91 TRP A C 1
ATOM 686 O O . TRP A 1 91 ? -0.878 -14.014 4.034 1.00 84.56 91 TRP A O 1
ATOM 696 N N . ASP A 1 92 ? -2.905 -14.409 4.939 1.00 82.50 92 ASP A N 1
ATOM 697 C CA . ASP A 1 92 ? -3.642 -14.354 3.672 1.00 82.50 92 ASP A CA 1
ATOM 698 C C . ASP A 1 92 ? -4.134 -12.927 3.416 1.00 82.50 92 ASP A C 1
ATOM 700 O O . ASP A 1 92 ? -4.600 -12.236 4.324 1.00 82.50 92 ASP A O 1
ATOM 704 N N . PHE A 1 93 ? -4.003 -12.480 2.172 1.00 87.25 93 PHE A N 1
ATOM 705 C CA . PHE A 1 93 ? -4.448 -11.172 1.713 1.00 87.25 93 PHE A CA 1
ATOM 706 C C . PHE A 1 93 ? -4.642 -11.197 0.193 1.00 87.25 93 PHE A C 1
ATOM 708 O O . PHE A 1 93 ? -4.144 -12.072 -0.516 1.00 87.25 93 PHE A O 1
ATOM 715 N N . THR A 1 94 ? -5.379 -10.221 -0.330 1.00 85.00 94 THR A N 1
ATOM 716 C CA . THR A 1 94 ? -5.543 -10.013 -1.774 1.00 85.00 94 THR A CA 1
ATOM 717 C C . THR A 1 94 ? -5.224 -8.562 -2.092 1.00 85.00 94 THR A C 1
ATOM 719 O O . THR A 1 94 ? -5.765 -7.659 -1.456 1.00 85.00 94 THR A O 1
ATOM 722 N N . TYR A 1 95 ? -4.334 -8.344 -3.056 1.00 87.94 95 TYR A N 1
ATOM 723 C CA . TYR A 1 95 ? -4.017 -7.023 -3.573 1.00 87.94 95 TYR A CA 1
ATOM 724 C C . TYR A 1 95 ? -4.992 -6.683 -4.704 1.00 87.94 95 TYR A C 1
ATOM 726 O O . TYR A 1 95 ? -5.028 -7.354 -5.735 1.00 87.94 95 TYR A O 1
ATOM 734 N N . TYR A 1 96 ? -5.794 -5.644 -4.495 1.00 84.44 96 TYR A N 1
ATOM 735 C CA . TYR A 1 96 ? -6.695 -5.101 -5.504 1.00 84.44 96 TYR A CA 1
ATOM 736 C C . TYR A 1 96 ? -6.058 -3.873 -6.156 1.00 84.44 96 TYR A C 1
ATOM 738 O O . TYR A 1 96 ? -5.471 -3.044 -5.464 1.00 84.44 96 TYR A O 1
ATOM 746 N N . THR A 1 97 ? -6.177 -3.752 -7.477 1.00 82.75 97 THR A N 1
ATOM 747 C CA . THR A 1 97 ? -5.633 -2.621 -8.244 1.00 82.75 97 THR A CA 1
ATOM 748 C C . THR A 1 97 ? -6.574 -2.208 -9.375 1.00 82.75 97 THR A C 1
ATOM 750 O O . THR A 1 97 ? -7.361 -3.017 -9.864 1.00 82.75 97 THR A O 1
ATOM 753 N N . SER A 1 98 ? -6.489 -0.955 -9.815 1.00 75.69 98 SER A N 1
ATOM 754 C CA . SER A 1 98 ? -7.116 -0.468 -11.052 1.00 75.69 98 SER A CA 1
ATOM 755 C C . SER A 1 98 ? -6.249 -0.703 -12.297 1.00 75.69 98 SER A C 1
ATOM 757 O O . SER A 1 98 ? -6.756 -0.600 -13.412 1.00 75.69 98 SER A O 1
ATOM 759 N N . THR A 1 99 ? -4.954 -0.987 -12.101 1.00 78.62 99 THR A N 1
ATOM 760 C CA . THR A 1 99 ? -3.926 -1.120 -13.146 1.00 78.62 99 THR A CA 1
ATOM 761 C C . THR A 1 99 ? -2.928 -2.225 -12.790 1.00 78.62 99 THR A C 1
ATOM 763 O O . THR A 1 99 ? -2.326 -2.195 -11.713 1.00 78.62 99 THR A O 1
ATOM 766 N N . ILE A 1 100 ? -2.692 -3.171 -13.700 1.00 82.31 100 ILE A N 1
ATOM 767 C CA . ILE A 1 100 ? -1.513 -4.052 -13.663 1.00 82.31 100 ILE A CA 1
ATOM 768 C C . ILE A 1 100 ? -0.276 -3.318 -14.216 1.00 82.31 100 ILE A C 1
ATOM 770 O O . ILE A 1 100 ? -0.300 -2.769 -15.318 1.00 82.31 100 ILE A O 1
ATOM 774 N N . GLY A 1 101 ? 0.831 -3.344 -13.469 1.00 85.25 101 GLY A N 1
ATOM 775 C CA . GLY A 1 101 ? 2.067 -2.627 -13.806 1.00 85.25 101 GLY A CA 1
ATOM 776 C C . GLY A 1 101 ? 2.054 -1.154 -13.380 1.00 85.25 101 GLY A C 1
ATOM 777 O O . GLY A 1 101 ? 1.243 -0.731 -12.560 1.00 85.25 101 GLY A O 1
ATOM 778 N N . VAL A 1 102 ? 2.975 -0.356 -13.929 1.00 81.31 102 VAL A N 1
ATOM 779 C CA . VAL A 1 102 ? 2.975 1.110 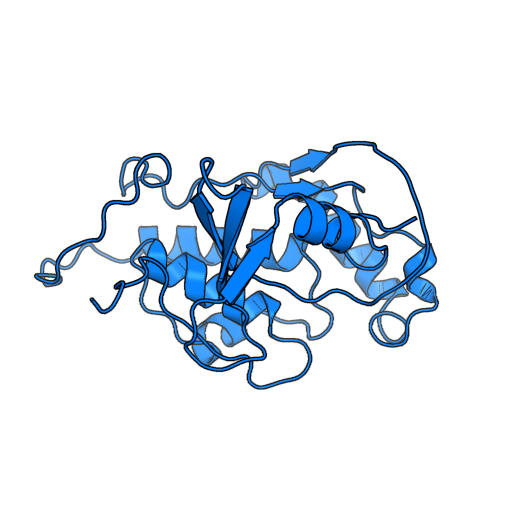-13.749 1.00 81.31 102 VAL A CA 1
ATOM 780 C C . VAL A 1 102 ? 2.165 1.797 -14.848 1.00 81.31 102 VAL A C 1
ATOM 782 O O . VAL A 1 102 ? 2.446 1.597 -16.033 1.00 81.31 102 VAL A O 1
ATOM 785 N N . ASN A 1 103 ? 1.245 2.695 -14.471 1.00 76.31 103 ASN A N 1
ATOM 786 C CA . ASN A 1 103 ? 0.669 3.656 -15.414 1.00 76.31 103 ASN A CA 1
ATOM 787 C C . ASN A 1 103 ? 1.744 4.666 -15.875 1.00 76.31 103 ASN A C 1
ATOM 789 O O . ASN A 1 103 ? 2.251 5.476 -15.097 1.00 76.31 103 ASN A O 1
ATOM 793 N N . SER A 1 104 ? 2.031 4.658 -17.180 1.00 70.88 104 SER A N 1
ATOM 794 C CA . SER A 1 104 ? 2.945 5.582 -17.871 1.00 70.88 104 SER A CA 1
ATOM 795 C C . SER A 1 104 ? 2.710 7.084 -17.615 1.00 70.88 104 SER A C 1
ATOM 797 O O . SER A 1 104 ? 3.646 7.876 -17.765 1.00 70.88 104 SER A O 1
ATOM 799 N N . ALA A 1 105 ? 1.509 7.503 -17.198 1.00 68.88 105 ALA A N 1
ATOM 800 C CA . ALA A 1 105 ? 1.203 8.886 -16.823 1.00 68.88 105 ALA A CA 1
ATOM 801 C C . ALA A 1 105 ? 2.088 9.401 -15.668 1.00 68.88 105 ALA A C 1
ATOM 803 O O . ALA A 1 105 ? 2.505 10.565 -15.678 1.00 68.88 105 ALA A O 1
ATOM 804 N N . HIS A 1 106 ? 2.467 8.518 -14.735 1.00 66.00 106 HIS A N 1
ATOM 805 C CA . HIS A 1 106 ? 3.304 8.836 -13.568 1.00 66.00 106 HIS A CA 1
ATOM 806 C C . HIS A 1 106 ? 4.737 9.258 -13.908 1.00 66.00 106 HIS A C 1
ATOM 808 O O . HIS A 1 106 ? 5.404 9.878 -13.078 1.00 66.00 106 HIS A O 1
ATOM 814 N N . SER A 1 107 ? 5.190 9.031 -15.147 1.00 65.56 107 SER A N 1
ATOM 815 C CA . SER A 1 107 ? 6.498 9.475 -15.667 1.00 65.56 107 SER A CA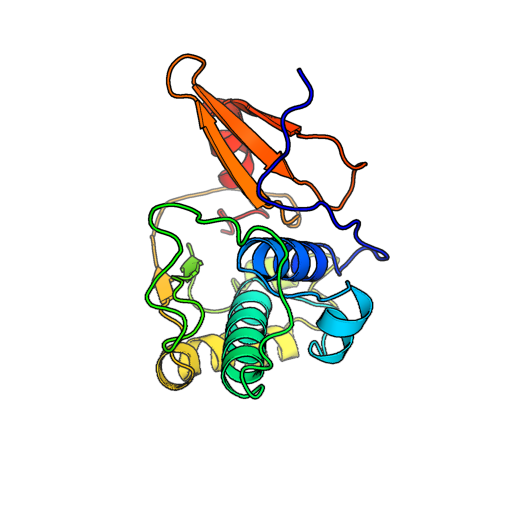 1
ATOM 816 C C . SER A 1 107 ? 6.771 10.975 -15.489 1.00 65.56 107 SER A C 1
ATOM 818 O O . SER A 1 107 ? 7.920 11.417 -15.524 1.00 65.56 107 SER A O 1
ATOM 820 N N . ARG A 1 108 ? 5.724 11.784 -15.291 1.00 64.19 108 ARG A N 1
ATOM 821 C CA . ARG A 1 108 ? 5.814 13.241 -15.118 1.00 64.19 108 ARG A CA 1
ATOM 822 C C . ARG A 1 108 ? 5.791 13.697 -13.658 1.00 64.19 108 ARG A C 1
ATOM 824 O O . ARG A 1 108 ? 6.144 14.850 -13.398 1.00 64.19 108 ARG A O 1
ATOM 831 N N . GLU A 1 109 ? 5.423 12.834 -12.712 1.00 67.56 109 GLU A N 1
ATOM 832 C CA . GLU A 1 109 ? 5.206 13.230 -11.319 1.00 67.56 109 GLU A CA 1
ATOM 833 C C . GLU A 1 109 ? 6.492 13.330 -10.500 1.00 67.56 109 GLU A C 1
ATOM 835 O O . GLU A 1 109 ? 7.416 12.532 -10.629 1.00 67.56 109 GLU A O 1
ATOM 840 N N . LYS A 1 110 ? 6.564 14.343 -9.626 1.00 68.50 110 LYS A N 1
ATOM 841 C CA . LYS A 1 110 ? 7.816 14.742 -8.952 1.00 68.50 110 LYS A CA 1
ATOM 842 C C . LYS A 1 110 ? 8.472 13.636 -8.119 1.00 68.50 110 LYS A C 1
ATOM 844 O O . LYS A 1 110 ? 9.690 13.689 -7.953 1.00 68.50 110 LYS A O 1
ATOM 849 N N . PHE A 1 111 ? 7.675 12.706 -7.595 1.00 65.88 111 PHE A N 1
ATOM 850 C CA . PHE A 1 111 ? 8.126 11.572 -6.791 1.00 65.88 111 PHE A CA 1
ATOM 851 C C . PHE A 1 111 ? 8.774 10.502 -7.688 1.00 65.88 111 PHE A C 1
ATOM 853 O O . PHE A 1 111 ? 9.990 10.326 -7.646 1.00 65.88 111 PHE A O 1
ATOM 860 N N . TYR A 1 112 ? 7.997 9.891 -8.589 1.00 67.25 112 TYR A N 1
ATOM 861 C CA . TYR A 1 112 ? 8.443 8.786 -9.449 1.00 67.25 112 TYR A CA 1
ATOM 862 C C . TYR A 1 112 ? 9.427 9.188 -10.563 1.00 67.25 112 TYR A C 1
ATOM 864 O O . TYR A 1 112 ? 10.304 8.409 -10.922 1.00 67.25 112 TYR A O 1
ATOM 872 N N . ARG A 1 113 ? 9.351 10.413 -11.109 1.00 71.44 113 ARG A N 1
ATOM 873 C CA . ARG A 1 113 ? 10.118 10.851 -12.303 1.00 71.44 113 ARG A CA 1
ATOM 874 C C . ARG A 1 113 ? 11.645 10.670 -12.216 1.00 71.44 113 ARG A C 1
ATOM 876 O O . ARG A 1 113 ? 12.304 10.680 -13.250 1.00 71.44 113 ARG A O 1
ATOM 883 N N . LYS A 1 114 ? 12.236 10.551 -11.021 1.00 75.94 114 LYS A N 1
ATOM 884 C CA . LYS A 1 114 ? 13.687 10.312 -10.866 1.00 75.94 114 LYS A CA 1
ATOM 885 C C . LYS A 1 114 ? 14.111 8.877 -11.195 1.00 75.94 114 LYS A C 1
ATOM 887 O O . LYS A 1 114 ? 15.226 8.691 -11.667 1.00 75.94 114 LYS A O 1
ATOM 892 N N . SER A 1 115 ? 13.254 7.903 -10.905 1.00 78.81 115 SER A N 1
ATOM 893 C CA . SER A 1 115 ? 13.521 6.459 -10.969 1.00 78.81 115 SER A CA 1
ATOM 894 C C . SER A 1 115 ? 12.596 5.725 -11.948 1.00 78.81 115 SER A C 1
ATOM 896 O O . SER A 1 115 ? 12.762 4.529 -12.169 1.00 78.81 115 SER A O 1
ATOM 898 N N . PHE A 1 116 ? 11.662 6.448 -12.576 1.00 81.06 116 PHE A N 1
ATOM 899 C CA . PHE A 1 116 ? 10.539 5.915 -13.346 1.00 81.06 116 PHE A CA 1
ATOM 900 C C . PHE A 1 116 ? 10.884 4.795 -14.337 1.00 81.06 116 PHE A C 1
ATOM 902 O O . PHE A 1 116 ? 10.197 3.780 -14.360 1.00 81.06 116 PHE A O 1
ATOM 909 N N . ASP A 1 117 ? 11.944 4.943 -15.135 1.00 84.19 117 ASP A N 1
ATOM 910 C CA . ASP A 1 117 ? 12.306 3.941 -16.147 1.00 84.19 117 ASP A CA 1
ATOM 911 C C . ASP A 1 117 ? 12.801 2.622 -15.528 1.00 84.19 117 ASP A C 1
ATOM 913 O O . ASP A 1 117 ? 12.726 1.578 -16.172 1.00 84.19 117 ASP A O 1
ATOM 917 N N . ASP A 1 118 ? 13.318 2.644 -14.299 1.00 86.69 118 ASP A N 1
ATOM 918 C CA . ASP A 1 118 ? 13.724 1.450 -13.550 1.00 86.69 118 ASP A CA 1
ATOM 919 C C . ASP A 1 118 ? 12.584 0.925 -12.668 1.00 86.69 118 ASP A C 1
ATOM 921 O O . ASP A 1 118 ? 12.386 -0.288 -12.585 1.00 86.69 118 ASP A O 1
ATOM 925 N N . ASP A 1 119 ? 11.759 1.818 -12.116 1.00 89.06 119 ASP A N 1
ATOM 926 C CA . ASP A 1 119 ? 10.523 1.466 -11.413 1.00 89.06 119 ASP A CA 1
ATOM 927 C C . ASP A 1 119 ? 9.531 0.753 -12.338 1.00 89.06 119 ASP A C 1
ATOM 92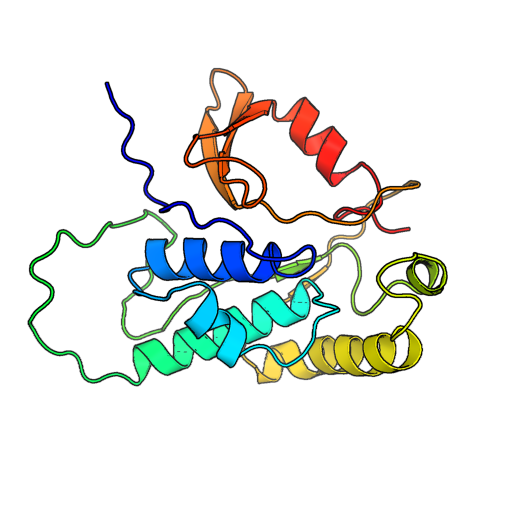9 O O . ASP A 1 119 ? 9.022 -0.298 -11.972 1.00 89.06 119 ASP A O 1
ATOM 933 N N . GLN A 1 120 ? 9.319 1.237 -13.566 1.00 88.56 120 GLN A N 1
ATOM 934 C CA . GLN A 1 120 ? 8.473 0.594 -14.580 1.00 88.56 120 GLN A CA 1
ATOM 935 C C . GLN A 1 120 ? 8.923 -0.849 -14.859 1.00 88.56 120 GLN A C 1
ATOM 937 O O . GLN A 1 120 ? 8.080 -1.735 -14.975 1.00 88.56 120 GLN A O 1
ATOM 942 N N . LYS A 1 121 ? 10.237 -1.109 -14.946 1.00 91.00 121 LYS A N 1
ATOM 943 C CA . LYS A 1 121 ? 10.783 -2.468 -15.143 1.00 91.00 121 LYS A CA 1
ATOM 944 C C . LYS A 1 121 ? 10.548 -3.331 -13.903 1.00 91.00 121 LYS A C 1
ATOM 946 O O . LYS A 1 121 ? 10.057 -4.451 -14.016 1.00 91.00 121 LYS A O 1
ATOM 951 N N . ARG A 1 122 ? 10.896 -2.799 -12.727 1.00 94.56 122 ARG A N 1
ATOM 952 C CA . ARG A 1 122 ? 10.806 -3.464 -11.420 1.00 94.56 122 ARG A CA 1
ATOM 953 C C . ARG A 1 122 ? 9.368 -3.832 -11.070 1.00 94.56 122 ARG A C 1
ATOM 955 O O . ARG A 1 122 ? 9.088 -4.991 -10.806 1.00 94.56 122 ARG A O 1
ATOM 962 N N . VAL A 1 123 ? 8.463 -2.860 -11.097 1.00 92.00 123 VAL A N 1
ATOM 963 C CA . VAL A 1 123 ? 7.049 -3.018 -10.745 1.00 92.00 123 VAL A CA 1
ATOM 964 C C . VAL A 1 123 ? 6.349 -3.955 -11.721 1.00 92.00 123 VAL A C 1
ATOM 966 O O . VAL A 1 123 ? 5.668 -4.864 -11.260 1.00 92.00 123 VAL A O 1
ATOM 969 N N . ASN A 1 124 ? 6.562 -3.826 -13.038 1.00 90.81 124 ASN A N 1
ATOM 970 C CA . ASN A 1 124 ? 6.005 -4.788 -13.995 1.00 90.81 124 ASN A CA 1
ATOM 971 C C . ASN A 1 124 ? 6.494 -6.216 -13.687 1.00 90.81 124 ASN A C 1
ATOM 973 O O . ASN A 1 124 ? 5.672 -7.117 -13.573 1.00 90.81 124 ASN A O 1
ATOM 977 N N . ALA A 1 125 ? 7.794 -6.407 -13.426 1.00 93.56 125 ALA A N 1
ATOM 978 C CA . ALA A 1 125 ? 8.326 -7.714 -13.039 1.00 93.56 125 ALA A CA 1
ATOM 979 C C . ALA A 1 125 ? 7.762 -8.235 -11.698 1.00 93.56 125 ALA A C 1
ATOM 981 O O . ALA A 1 125 ? 7.604 -9.444 -11.542 1.00 93.56 125 ALA A O 1
ATOM 982 N N . LEU A 1 126 ? 7.425 -7.363 -10.739 1.00 95.06 126 LEU A N 1
ATOM 983 C CA . LEU A 1 126 ? 6.729 -7.757 -9.505 1.00 95.06 126 LEU A CA 1
ATOM 984 C C . LEU A 1 126 ? 5.283 -8.201 -9.783 1.00 95.06 126 LEU A C 1
ATOM 986 O O . LEU A 1 126 ? 4.830 -9.167 -9.182 1.00 95.06 126 LEU A O 1
ATOM 990 N N . PHE A 1 127 ? 4.569 -7.567 -10.718 1.00 92.62 127 PHE A N 1
ATOM 991 C CA . PHE A 1 127 ? 3.264 -8.067 -11.166 1.00 92.62 127 PHE A CA 1
ATOM 992 C C . PHE A 1 127 ? 3.390 -9.416 -11.898 1.00 92.62 127 PHE A C 1
ATOM 994 O O . PHE A 1 127 ? 2.667 -10.351 -11.559 1.00 92.62 127 PHE A O 1
ATOM 1001 N N . ASP A 1 128 ? 4.349 -9.556 -12.822 1.00 90.75 128 ASP A N 1
ATOM 1002 C CA . ASP A 1 128 ? 4.599 -10.797 -13.578 1.00 90.75 128 ASP A CA 1
ATOM 1003 C C . ASP A 1 128 ? 4.944 -11.996 -12.670 1.00 90.75 128 ASP A C 1
ATOM 1005 O O . ASP A 1 128 ? 4.657 -13.143 -13.009 1.00 90.75 128 ASP A O 1
ATOM 1009 N N . ASN A 1 129 ? 5.563 -11.747 -11.508 1.00 92.25 129 ASN A N 1
ATOM 1010 C CA . ASN A 1 129 ? 5.985 -12.779 -10.554 1.00 92.25 129 ASN A CA 1
ATOM 1011 C C . ASN A 1 129 ? 5.061 -12.906 -9.324 1.00 92.25 129 ASN A C 1
ATOM 1013 O O . ASN A 1 129 ? 5.374 -13.682 -8.417 1.00 92.25 129 ASN A O 1
ATOM 1017 N N . ALA A 1 130 ? 3.943 -12.171 -9.262 1.00 86.44 130 ALA A N 1
ATOM 1018 C CA . ALA A 1 130 ? 3.107 -12.095 -8.059 1.00 86.44 130 ALA A CA 1
ATOM 1019 C C . ALA A 1 130 ? 2.509 -13.458 -7.662 1.00 86.44 130 ALA A C 1
ATOM 1021 O O . ALA A 1 130 ? 2.582 -13.849 -6.497 1.00 86.44 130 ALA A O 1
ATOM 1022 N N . ASP A 1 131 ? 2.000 -14.224 -8.632 1.00 81.69 131 ASP A N 1
ATOM 1023 C CA . ASP A 1 131 ? 1.460 -15.575 -8.411 1.00 81.69 131 ASP A CA 1
ATOM 1024 C C . ASP A 1 131 ? 2.529 -16.538 -7.859 1.00 81.69 131 ASP A C 1
ATOM 1026 O O . ASP A 1 131 ? 2.316 -17.206 -6.848 1.00 81.69 131 ASP A O 1
ATOM 1030 N N . ALA A 1 132 ? 3.742 -16.503 -8.426 1.00 86.19 132 ALA A N 1
ATOM 1031 C CA . ALA A 1 132 ? 4.884 -17.289 -7.953 1.00 86.19 132 ALA A CA 1
ATOM 1032 C C . ALA A 1 132 ? 5.362 -16.889 -6.540 1.00 86.19 132 ALA A C 1
ATOM 1034 O O . ALA A 1 132 ? 5.968 -17.699 -5.838 1.00 86.19 132 ALA A O 1
ATOM 1035 N N . ALA A 1 133 ? 5.063 -15.663 -6.098 1.00 86.75 133 ALA A N 1
ATOM 1036 C CA . ALA A 1 133 ? 5.270 -15.196 -4.728 1.00 86.75 133 ALA A CA 1
ATOM 1037 C C . ALA A 1 133 ? 4.082 -15.503 -3.785 1.00 86.75 133 ALA A C 1
ATOM 1039 O O . ALA A 1 133 ? 4.122 -15.127 -2.612 1.00 86.75 133 ALA A O 1
ATOM 1040 N N . ASN A 1 134 ? 3.033 -16.183 -4.265 1.00 86.06 134 ASN A N 1
ATOM 1041 C CA . ASN A 1 134 ? 1.753 -16.383 -3.576 1.00 86.06 134 ASN A CA 1
ATOM 1042 C C . ASN A 1 134 ? 1.078 -15.049 -3.187 1.00 86.06 134 ASN A C 1
ATOM 1044 O O . ASN A 1 134 ? 0.605 -14.863 -2.062 1.00 86.06 134 ASN A O 1
ATOM 1048 N N . ILE A 1 135 ? 1.080 -14.075 -4.097 1.00 87.44 135 ILE A N 1
ATOM 1049 C CA . ILE A 1 135 ? 0.430 -12.771 -3.935 1.00 87.44 135 ILE A CA 1
ATOM 1050 C C . ILE A 1 135 ? -0.743 -12.712 -4.909 1.00 87.44 135 ILE A C 1
ATOM 1052 O O . ILE A 1 135 ? -0.567 -12.555 -6.115 1.00 87.44 135 ILE A O 1
ATOM 1056 N N . ARG A 1 136 ? -1.962 -12.842 -4.378 1.00 85.94 136 ARG A N 1
ATOM 1057 C CA . ARG A 1 136 ? -3.181 -12.790 -5.188 1.00 85.94 136 ARG A CA 1
ATOM 1058 C C . ARG A 1 136 ? -3.444 -11.352 -5.625 1.00 85.94 136 ARG A C 1
ATOM 1060 O O . ARG A 1 136 ? -3.786 -10.520 -4.787 1.00 85.94 136 ARG A O 1
ATOM 1067 N N . VAL A 1 137 ? -3.310 -11.082 -6.920 1.00 82.56 137 VAL A N 1
ATOM 1068 C CA . VAL A 1 137 ? -3.635 -9.786 -7.531 1.00 82.56 137 VAL A CA 1
ATOM 1069 C C . VAL A 1 137 ? -4.980 -9.882 -8.249 1.00 82.56 137 VAL A C 1
ATOM 1071 O O . VAL A 1 137 ? -5.229 -10.855 -8.959 1.00 82.56 137 VAL A O 1
ATOM 1074 N N . ILE A 1 138 ? -5.850 -8.886 -8.070 1.00 77.88 138 ILE A N 1
ATOM 1075 C CA . ILE A 1 138 ? -7.127 -8.765 -8.787 1.00 77.88 138 ILE A CA 1
ATOM 1076 C C . ILE A 1 138 ? -7.256 -7.344 -9.349 1.00 77.88 138 ILE A C 1
ATOM 1078 O O . ILE A 1 138 ? -7.211 -6.365 -8.604 1.00 77.88 138 ILE A O 1
ATOM 1082 N N . GLU A 1 139 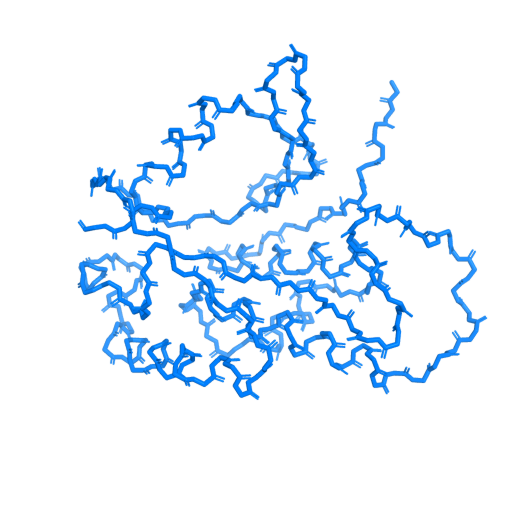? -7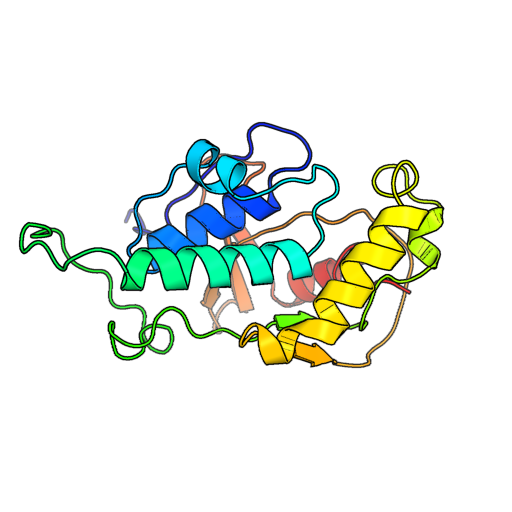.429 -7.236 -10.667 1.00 78.75 139 GLU A N 1
ATOM 1083 C CA . GLU A 1 139 ? -7.654 -5.964 -11.361 1.00 78.75 139 GLU A CA 1
ATOM 1084 C C . GLU A 1 139 ? -9.156 -5.624 -11.427 1.00 78.75 139 GLU A C 1
ATOM 1086 O O . GLU A 1 139 ? -9.983 -6.467 -11.784 1.00 78.75 139 GLU A O 1
ATOM 1091 N N . PHE A 1 140 ? -9.515 -4.377 -11.109 1.00 67.19 140 PHE A N 1
ATOM 1092 C CA . PHE A 1 140 ? -10.874 -3.838 -11.201 1.00 67.19 140 PHE A CA 1
ATOM 1093 C C . PHE A 1 140 ? -10.905 -2.578 -12.082 1.00 67.19 140 PHE A C 1
ATOM 1095 O O . PHE A 1 140 ? -10.581 -1.476 -11.644 1.00 67.19 140 PHE A O 1
ATOM 1102 N N . VAL A 1 141 ? -11.349 -2.732 -13.332 1.00 51.78 141 VAL A N 1
ATOM 1103 C CA . VAL A 1 141 ? -11.298 -1.674 -14.356 1.00 51.78 141 VAL A CA 1
ATOM 1104 C C . VAL A 1 141 ? -12.470 -0.677 -14.230 1.00 51.78 141 VAL A C 1
ATOM 1106 O O . VAL A 1 141 ? -13.557 -0.922 -14.754 1.00 51.78 141 VAL A O 1
ATOM 1109 N N . TRP A 1 142 ? -12.236 0.480 -13.591 1.00 48.50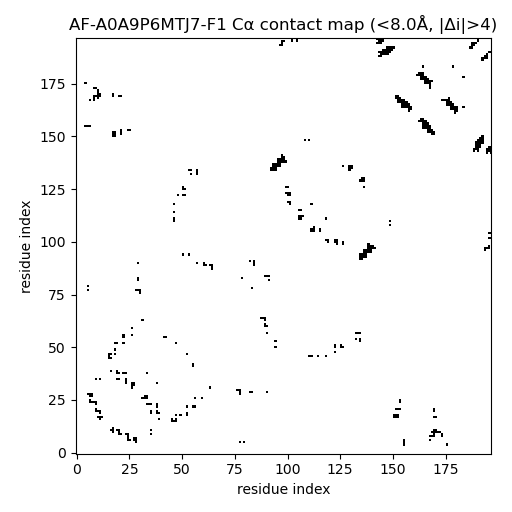 142 TRP A N 1
ATOM 1110 C CA . TRP A 1 142 ? -13.194 1.602 -13.449 1.00 48.50 142 TRP A CA 1
ATOM 1111 C C . TRP A 1 142 ? -12.505 2.987 -13.600 1.00 48.50 142 TRP A C 1
ATOM 1113 O O . TRP A 1 142 ? -11.318 3.129 -13.336 1.00 48.50 142 TRP A O 1
ATOM 1123 N N . MET A 1 143 ? -13.230 4.031 -14.032 1.00 41.16 143 MET A N 1
ATOM 1124 C CA . MET A 1 143 ? -12.699 5.318 -14.566 1.00 41.16 143 MET A CA 1
ATOM 1125 C C . MET A 1 143 ? -13.127 6.552 -13.729 1.00 41.16 143 MET A C 1
ATOM 1127 O O . MET A 1 143 ? -14.186 6.484 -13.117 1.00 41.16 143 MET A O 1
ATOM 1131 N N . LYS A 1 144 ? -12.468 7.733 -13.689 1.00 44.62 144 LYS A N 1
ATOM 1132 C CA . LYS A 1 144 ? -11.222 8.301 -14.292 1.00 44.62 144 LYS A CA 1
ATOM 1133 C C . LYS A 1 144 ? -10.883 9.659 -13.624 1.00 44.62 144 LYS A C 1
ATOM 1135 O O . LYS A 1 144 ? -11.797 10.265 -13.069 1.00 44.62 144 LYS A O 1
ATOM 1140 N N . GLY A 1 145 ? -9.673 10.220 -13.793 1.00 39.91 145 GLY A N 1
ATOM 1141 C CA . GLY A 1 145 ? -9.434 11.648 -13.482 1.00 39.91 145 GLY A CA 1
ATOM 1142 C C . GLY A 1 145 ? -7.982 12.165 -13.557 1.00 39.91 145 GLY A C 1
ATOM 1143 O O . GLY A 1 145 ? -7.116 11.469 -14.064 1.00 39.91 145 GLY A O 1
ATOM 1144 N N . PHE A 1 146 ? -7.757 13.386 -13.022 1.00 42.78 146 PHE A N 1
ATOM 1145 C CA . PHE A 1 146 ? -6.475 13.996 -12.582 1.00 42.78 146 PHE A CA 1
ATOM 1146 C C . PHE A 1 146 ? -6.711 14.827 -11.284 1.00 42.78 146 PHE A C 1
ATOM 1148 O O . PHE A 1 146 ? -7.777 15.430 -11.185 1.00 42.78 146 PHE A O 1
ATOM 1155 N N . ARG A 1 147 ? -5.821 15.006 -10.278 1.00 48.06 147 ARG A N 1
ATOM 1156 C CA . ARG A 1 147 ? -4.473 14.468 -9.925 1.00 48.06 147 ARG A CA 1
ATOM 1157 C C . ARG A 1 147 ? -4.120 14.758 -8.435 1.00 48.06 147 ARG A C 1
ATOM 1159 O O . ARG A 1 147 ? -4.444 15.837 -7.943 1.00 48.06 147 ARG A O 1
ATOM 1166 N N . TYR A 1 148 ? -3.335 13.879 -7.806 1.00 45.84 148 TYR A N 1
ATOM 1167 C CA . TYR A 1 148 ? -2.731 13.903 -6.450 1.00 45.84 148 TYR A CA 1
ATOM 1168 C C . TYR A 1 148 ? -1.404 13.101 -6.523 1.00 45.84 148 TYR A C 1
ATOM 1170 O O . TYR A 1 148 ? -0.979 12.757 -7.627 1.00 45.84 148 TYR A O 1
ATOM 1178 N N . ILE A 1 149 ? -0.737 12.805 -5.401 1.00 55.16 149 ILE A N 1
ATOM 1179 C CA . ILE A 1 149 ? 0.320 11.776 -5.306 1.00 55.16 149 ILE A CA 1
ATOM 1180 C C . ILE A 1 149 ? 0.100 11.025 -3.988 1.00 55.16 149 ILE A C 1
ATOM 1182 O O . ILE A 1 149 ? -0.071 11.673 -2.958 1.00 55.16 149 ILE A O 1
ATOM 1186 N N . GLY A 1 150 ? 0.074 9.693 -4.050 1.00 65.94 150 GLY A N 1
ATOM 1187 C CA . GLY A 1 150 ? -0.562 8.832 -3.053 1.00 65.94 150 GLY A CA 1
ATOM 1188 C C . GLY A 1 150 ? -0.050 8.951 -1.619 1.00 65.94 150 GLY A C 1
ATOM 1189 O O . GLY A 1 150 ? 1.131 9.178 -1.365 1.00 65.94 150 GLY A O 1
ATOM 1190 N N . HIS A 1 151 ? -0.972 8.722 -0.684 1.00 81.50 151 HIS A N 1
ATOM 1191 C CA . HIS A 1 151 ? -0.718 8.587 0.746 1.00 81.50 151 HIS A CA 1
ATOM 1192 C C . HIS A 1 151 ? -1.442 7.342 1.257 1.00 81.50 151 HIS A C 1
ATOM 1194 O O . HIS A 1 151 ? -2.595 7.109 0.892 1.00 81.50 151 HIS A O 1
ATOM 1200 N N . PHE A 1 152 ? -0.771 6.532 2.075 1.00 82.75 152 PHE A N 1
ATOM 1201 C CA . PHE A 1 152 ? -1.319 5.270 2.568 1.00 82.75 152 PHE A CA 1
ATOM 1202 C C . PHE A 1 152 ? -1.938 5.445 3.956 1.00 82.75 152 PHE A C 1
ATOM 1204 O O . PHE A 1 152 ? -1.308 5.988 4.859 1.00 82.75 152 PHE A O 1
ATOM 1211 N N . ILE A 1 153 ? -3.143 4.906 4.133 1.00 89.19 153 ILE A N 1
ATOM 1212 C CA . ILE A 1 153 ? -3.858 4.822 5.412 1.00 89.19 153 ILE A CA 1
ATOM 1213 C C . ILE A 1 153 ? -4.308 3.380 5.667 1.00 89.19 153 ILE A C 1
ATOM 1215 O O . ILE A 1 153 ? -4.485 2.605 4.726 1.00 89.19 153 ILE A O 1
ATOM 1219 N N . VAL A 1 154 ? -4.533 3.015 6.930 1.00 89.31 154 VAL A N 1
ATOM 1220 C CA . VAL A 1 154 ? -5.088 1.704 7.306 1.00 89.31 154 VAL A CA 1
ATOM 1221 C C . VAL A 1 154 ? -6.537 1.884 7.740 1.00 89.31 154 VAL A C 1
ATOM 1223 O O . VAL A 1 154 ? -6.792 2.444 8.805 1.00 89.31 154 VAL A O 1
ATOM 1226 N N . LEU A 1 155 ? -7.491 1.395 6.944 1.00 90.50 155 LEU A N 1
ATOM 1227 C CA . LEU A 1 155 ? -8.891 1.288 7.369 1.00 90.50 155 LEU A CA 1
ATOM 1228 C C . LEU A 1 155 ? -9.005 0.232 8.484 1.00 90.50 155 LEU A C 1
ATOM 1230 O O . LEU A 1 155 ? -8.467 -0.866 8.360 1.00 90.50 155 LEU A O 1
ATOM 1234 N N . VAL A 1 156 ? -9.698 0.568 9.573 1.00 90.31 156 VAL A N 1
ATOM 1235 C CA . VAL A 1 156 ? -9.795 -0.255 10.796 1.00 90.31 156 VAL A CA 1
ATOM 1236 C C . VAL A 1 156 ? -11.218 -0.756 11.044 1.00 90.31 156 VAL A C 1
ATOM 1238 O O . VAL A 1 156 ? -11.396 -1.873 11.528 1.00 90.31 156 VAL A O 1
ATOM 1241 N N . ALA A 1 157 ? -12.232 0.056 10.737 1.00 87.75 157 ALA A N 1
ATOM 1242 C CA . ALA A 1 157 ? -13.642 -0.295 10.907 1.00 87.75 157 ALA A CA 1
ATOM 1243 C C . ALA A 1 157 ? -14.548 0.531 9.977 1.00 87.75 157 ALA A C 1
ATOM 1245 O O . ALA A 1 157 ? -14.126 1.550 9.430 1.00 87.75 157 ALA A O 1
ATOM 1246 N N . TYR A 1 158 ? -15.803 0.103 9.850 1.00 90.31 158 TYR A N 1
ATOM 1247 C CA . TYR A 1 158 ? -16.888 0.827 9.187 1.00 90.31 158 TYR A CA 1
ATOM 1248 C C . TYR A 1 158 ? -18.144 0.749 10.062 1.00 90.31 158 TYR A C 1
ATOM 1250 O O . TYR A 1 158 ? -18.475 -0.333 10.552 1.00 90.31 158 TYR A O 1
ATOM 1258 N N . ASP A 1 159 ? -18.820 1.879 10.266 1.00 87.81 159 ASP A N 1
ATOM 1259 C CA . ASP A 1 159 ? -20.118 1.959 10.935 1.00 87.81 159 ASP A CA 1
ATOM 1260 C C . ASP A 1 159 ? -21.230 2.181 9.889 1.00 87.81 159 ASP A C 1
ATOM 1262 O O . ASP A 1 159 ? -21.309 3.267 9.309 1.00 87.81 159 ASP A O 1
ATOM 1266 N N . PRO A 1 160 ? -22.107 1.186 9.644 1.00 88.62 160 PRO A N 1
ATOM 1267 C CA . PRO A 1 160 ? -23.187 1.287 8.664 1.00 88.62 160 PRO A CA 1
ATOM 1268 C C . PRO A 1 160 ? -24.376 2.150 9.125 1.00 88.62 160 PRO A C 1
ATOM 1270 O O . PRO A 1 160 ? -25.312 2.331 8.351 1.00 88.62 160 PRO A O 1
ATOM 1273 N N . ASN A 1 161 ? -24.392 2.639 10.371 1.00 91.69 161 ASN A N 1
ATOM 1274 C CA . ASN A 1 161 ? -25.458 3.509 10.881 1.00 91.69 161 ASN A CA 1
ATOM 1275 C C . ASN A 1 161 ? -25.174 4.984 10.553 1.00 91.69 161 ASN A C 1
ATOM 1277 O O . ASN A 1 161 ? -26.078 5.707 10.142 1.00 91.69 161 ASN A O 1
ATOM 1281 N N . GLU A 1 162 ? -23.915 5.400 10.712 1.00 90.31 162 GLU A N 1
ATOM 1282 C CA . GLU A 1 162 ? -23.430 6.766 10.446 1.00 90.31 162 GLU A CA 1
ATOM 1283 C C . GLU A 1 162 ? -22.751 6.900 9.061 1.00 90.31 162 GLU A C 1
ATOM 1285 O O . GLU A 1 162 ? -22.371 7.996 8.656 1.00 90.31 162 GLU A O 1
ATOM 1290 N N . ASP A 1 163 ? -22.584 5.784 8.338 1.00 92.88 163 ASP A N 1
ATOM 1291 C CA . ASP A 1 163 ? -21.857 5.666 7.063 1.00 92.88 163 ASP A CA 1
ATOM 1292 C C . ASP A 1 163 ? -20.399 6.175 7.139 1.00 92.88 163 ASP A C 1
ATOM 1294 O O . ASP A 1 163 ? -19.894 6.866 6.249 1.00 92.88 163 ASP A O 1
ATOM 1298 N N . LEU A 1 164 ? -19.710 5.840 8.238 1.00 91.19 164 LEU A N 1
ATOM 1299 C CA . LEU A 1 164 ? -18.346 6.289 8.543 1.00 91.19 164 LEU A CA 1
ATOM 1300 C C . LEU A 1 164 ? -17.330 5.147 8.487 1.00 91.19 164 LEU A C 1
ATOM 1302 O O . LEU A 1 164 ? -17.510 4.106 9.114 1.00 91.19 164 LEU A O 1
ATOM 1306 N N . PHE A 1 165 ? -16.196 5.385 7.833 1.00 92.06 165 PHE A N 1
ATOM 1307 C CA . PHE A 1 165 ? -14.986 4.582 7.990 1.00 92.06 165 PHE A CA 1
ATOM 1308 C C . PHE A 1 165 ? -14.087 5.174 9.075 1.00 92.06 165 PHE A C 1
ATOM 1310 O O . PHE A 1 165 ? -13.854 6.382 9.111 1.00 92.06 165 PHE A O 1
ATOM 1317 N N . TYR A 1 166 ? -13.521 4.308 9.914 1.00 91.12 166 TYR A N 1
ATOM 1318 C CA . TYR A 1 166 ? -12.477 4.642 10.882 1.00 91.12 166 TYR A CA 1
ATOM 1319 C C . TYR A 1 166 ? -11.121 4.151 10.383 1.00 91.12 166 TYR A C 1
ATOM 1321 O O . TYR A 1 166 ? -11.018 3.020 9.901 1.00 91.12 166 TYR A O 1
ATOM 1329 N N . TYR A 1 167 ? -10.074 4.966 10.520 1.00 91.44 167 TYR A N 1
ATOM 1330 C CA . TYR A 1 167 ? -8.754 4.669 9.963 1.00 91.44 167 TYR A CA 1
ATOM 1331 C C . TYR A 1 167 ? -7.591 5.188 10.819 1.00 91.44 167 TYR A C 1
ATOM 1333 O O . TYR A 1 167 ? -7.748 6.095 11.635 1.00 91.44 167 TYR A O 1
ATOM 1341 N N . ARG A 1 168 ? -6.406 4.599 10.627 1.00 89.69 168 ARG A N 1
ATOM 1342 C CA . ARG A 1 168 ? -5.125 5.129 11.112 1.00 89.69 168 ARG A CA 1
ATOM 1343 C C . ARG A 1 168 ? -4.347 5.737 9.951 1.00 89.69 168 ARG A C 1
ATOM 1345 O O . ARG A 1 168 ? -4.302 5.160 8.865 1.00 89.69 168 ARG A O 1
ATOM 1352 N N . ASP A 1 169 ? -3.728 6.879 10.208 1.00 90.69 169 ASP A N 1
ATOM 1353 C CA . ASP A 1 169 ? -2.986 7.670 9.229 1.00 90.69 169 ASP A CA 1
ATOM 1354 C C . ASP A 1 169 ? -1.549 7.906 9.748 1.00 90.69 169 ASP A C 1
ATOM 1356 O O . ASP A 1 169 ? -1.394 8.491 10.825 1.00 90.69 169 ASP A O 1
ATOM 1360 N N . PRO A 1 170 ? -0.493 7.451 9.040 1.00 90.88 170 PRO A N 1
ATOM 1361 C CA . PRO A 1 170 ? 0.900 7.608 9.474 1.00 90.88 170 PRO A CA 1
ATOM 1362 C C . PRO A 1 170 ? 1.381 9.062 9.619 1.00 90.88 170 PRO A C 1
ATOM 1364 O O . PRO A 1 170 ? 2.377 9.301 10.312 1.00 90.88 170 PRO A O 1
ATOM 1367 N N . ALA A 1 171 ? 0.712 10.020 8.963 1.00 88.00 171 ALA A N 1
ATOM 1368 C CA . ALA A 1 171 ? 1.118 11.426 8.894 1.00 88.00 171 ALA A CA 1
ATOM 1369 C C . ALA A 1 171 ? 0.594 12.288 10.060 1.00 88.00 171 ALA A C 1
ATOM 1371 O O . ALA A 1 171 ? 0.968 13.457 10.175 1.00 88.00 171 ALA A O 1
ATOM 1372 N N . VAL A 1 172 ? -0.267 11.736 10.923 1.00 87.31 172 VAL A N 1
ATOM 1373 C CA . VAL A 1 172 ? -0.849 12.415 12.098 1.00 87.31 172 VAL A CA 1
ATOM 1374 C C . VAL A 1 172 ? -0.499 11.669 13.394 1.00 87.31 172 VAL A C 1
ATOM 1376 O O . VAL A 1 172 ? 0.245 10.693 13.366 1.00 87.31 172 VAL A O 1
ATOM 1379 N N . GLY A 1 173 ? -0.967 12.143 14.553 1.00 81.94 173 GLY A N 1
ATOM 1380 C CA . GLY A 1 173 ? -0.726 11.469 15.837 1.00 81.94 173 GLY A CA 1
ATOM 1381 C C . GLY A 1 173 ? -1.479 10.139 15.995 1.00 81.94 173 GLY A C 1
ATOM 1382 O O . GLY A 1 173 ? -2.194 9.705 15.094 1.00 81.94 173 GLY A O 1
ATOM 1383 N N . ASP A 1 174 ? -1.382 9.531 17.183 1.00 84.88 174 ASP A N 1
ATOM 1384 C CA . ASP A 1 174 ? -2.105 8.307 17.590 1.00 84.88 174 ASP A CA 1
ATOM 1385 C C . ASP A 1 174 ? -3.628 8.534 17.793 1.00 84.88 174 ASP A C 1
ATOM 1387 O O . ASP A 1 174 ? -4.269 7.947 18.663 1.00 84.88 174 ASP A O 1
ATOM 1391 N N . ASP A 1 175 ? -4.243 9.363 16.954 1.00 84.06 175 ASP A N 1
ATOM 1392 C CA . ASP A 1 175 ? -5.688 9.551 16.880 1.00 84.06 175 ASP A CA 1
ATOM 1393 C C . ASP A 1 175 ? -6.336 8.465 16.003 1.00 84.06 175 ASP A C 1
ATOM 1395 O O . ASP A 1 175 ? -5.731 7.929 15.066 1.00 84.06 175 ASP A O 1
ATOM 1399 N N . LEU A 1 176 ? -7.590 8.116 16.299 1.00 85.62 176 LEU A N 1
ATOM 1400 C CA . LEU A 1 176 ? -8.420 7.325 15.388 1.00 85.62 176 LEU A CA 1
ATOM 1401 C C . LEU A 1 176 ? -9.161 8.291 14.463 1.00 85.62 176 LEU A C 1
ATOM 1403 O O . LEU A 1 176 ? -10.120 8.946 14.875 1.00 85.62 176 LEU A O 1
ATOM 1407 N N . CYS A 1 177 ? -8.714 8.382 13.216 1.00 89.12 177 CYS A N 1
ATOM 1408 C CA . CYS A 1 177 ? -9.339 9.229 12.213 1.00 89.12 177 CYS A CA 1
ATOM 1409 C C . CYS A 1 177 ? -10.682 8.635 11.757 1.00 89.12 177 CYS A C 1
ATOM 1411 O O . CYS A 1 177 ? -10.914 7.427 11.862 1.00 89.12 177 CYS A O 1
ATOM 1413 N N . SER A 1 178 ? -11.569 9.480 11.227 1.00 91.31 178 SER A N 1
ATOM 1414 C CA . SER A 1 178 ? -12.827 9.044 10.612 1.00 91.31 178 SER A CA 1
ATOM 1415 C C . SER A 1 178 ? -13.182 9.886 9.389 1.00 91.31 178 SER A C 1
ATOM 1417 O O . SER A 1 178 ? -12.777 11.044 9.286 1.00 91.31 178 SER A O 1
ATOM 1419 N N . VAL A 1 179 ? -13.893 9.279 8.440 1.00 91.69 179 VAL A N 1
ATOM 1420 C CA . VAL A 1 179 ? -14.267 9.858 7.142 1.00 91.69 179 VAL A CA 1
ATOM 1421 C C . VAL A 1 179 ? -15.575 9.210 6.672 1.00 91.69 179 VAL A C 1
ATOM 1423 O O . VAL A 1 179 ? -15.764 8.015 6.895 1.00 91.69 179 VAL A O 1
ATOM 1426 N N . SER A 1 180 ? -16.495 9.954 6.044 1.00 93.00 180 SER A N 1
ATOM 1427 C CA . SER A 1 180 ? -17.716 9.327 5.504 1.00 93.00 180 SER A CA 1
ATOM 1428 C C . SER A 1 180 ? -17.388 8.423 4.318 1.00 93.00 180 SER A C 1
ATOM 1430 O O . SER A 1 180 ? -16.411 8.669 3.607 1.00 93.00 180 SER A O 1
ATOM 1432 N N . ALA A 1 181 ? -18.209 7.408 4.048 1.00 89.62 181 ALA A N 1
ATOM 1433 C CA . ALA A 1 181 ? -18.036 6.576 2.861 1.00 89.62 181 ALA A CA 1
ATOM 1434 C C . ALA A 1 181 ? -18.040 7.427 1.584 1.00 89.62 181 ALA A C 1
ATOM 1436 O O . ALA A 1 181 ? -17.199 7.222 0.717 1.00 89.62 181 ALA A O 1
ATOM 1437 N N . SER A 1 182 ? -18.898 8.451 1.501 1.00 88.19 182 SER A N 1
ATOM 1438 C CA . SER A 1 182 ? -18.948 9.376 0.357 1.00 88.19 182 SER A CA 1
ATOM 1439 C C . SER A 1 182 ? -17.690 10.249 0.195 1.00 88.19 182 SER A C 1
ATOM 1441 O O . SER A 1 182 ? -17.328 10.626 -0.924 1.00 88.19 182 SER A O 1
ATOM 1443 N N . ASP A 1 183 ? -17.001 10.562 1.295 1.00 87.88 183 ASP A N 1
ATOM 1444 C CA . ASP A 1 183 ? -15.748 11.317 1.289 1.00 87.88 183 ASP A CA 1
ATOM 1445 C C . ASP A 1 183 ? -14.550 10.415 0.990 1.00 87.88 183 ASP A C 1
ATOM 1447 O O . ASP A 1 183 ? -13.681 10.814 0.217 1.00 87.88 183 ASP A O 1
ATOM 1451 N N . LEU A 1 184 ? -14.532 9.190 1.525 1.00 88.25 184 LEU A N 1
ATOM 1452 C CA . LEU A 1 184 ? -13.518 8.178 1.229 1.00 88.25 184 LEU A CA 1
ATOM 1453 C C . LEU A 1 184 ? -13.604 7.722 -0.230 1.00 88.25 184 LEU A C 1
ATOM 1455 O O . LEU A 1 184 ? -12.582 7.659 -0.905 1.00 88.25 184 LEU A O 1
ATOM 1459 N N . GLU A 1 185 ? -14.815 7.485 -0.737 1.00 85.12 185 GLU A N 1
ATOM 1460 C CA . GLU A 1 185 ? -15.106 7.211 -2.147 1.00 85.12 185 GLU A CA 1
ATOM 1461 C C . GLU A 1 185 ? -14.569 8.340 -3.030 1.00 85.12 185 GLU A C 1
ATOM 1463 O O . GLU A 1 185 ? -13.825 8.106 -3.980 1.00 85.12 185 GLU A O 1
ATOM 1468 N N . ARG A 1 186 ? -14.866 9.595 -2.675 1.00 80.88 186 ARG A N 1
ATOM 1469 C CA . ARG A 1 186 ? -14.346 10.759 -3.397 1.00 80.88 186 ARG A CA 1
ATOM 1470 C C . ARG A 1 186 ? -12.827 10.902 -3.266 1.00 80.88 186 ARG A C 1
ATOM 1472 O O . ARG A 1 186 ? -12.214 11.399 -4.204 1.00 80.88 186 ARG A O 1
ATOM 1479 N N . ALA A 1 187 ? -12.214 10.476 -2.161 1.00 80.50 187 ALA A N 1
ATOM 1480 C CA . ALA A 1 187 ? -10.768 10.529 -1.950 1.00 80.50 187 ALA A CA 1
ATOM 1481 C C . ALA A 1 187 ? -10.022 9.455 -2.757 1.00 80.50 187 ALA A C 1
ATOM 1483 O O . ALA A 1 187 ? -9.118 9.805 -3.507 1.00 80.50 187 ALA A O 1
ATOM 1484 N N . ARG A 1 188 ? -10.443 8.184 -2.698 1.00 77.12 188 ARG A N 1
ATOM 1485 C CA . ARG A 1 188 ? -9.857 7.077 -3.483 1.00 77.12 188 ARG A CA 1
ATOM 1486 C C . ARG A 1 188 ? -10.151 7.172 -4.990 1.00 77.12 188 ARG A C 1
ATOM 1488 O O . ARG A 1 188 ? -9.435 6.612 -5.815 1.00 77.12 188 ARG A O 1
ATOM 1495 N N . ASN A 1 189 ? -11.198 7.917 -5.357 1.00 69.06 189 ASN A N 1
ATOM 1496 C CA . ASN A 1 189 ? -11.493 8.281 -6.744 1.00 69.06 189 ASN A CA 1
ATOM 1497 C C . ASN A 1 189 ? -10.893 9.655 -7.127 1.00 69.06 189 ASN A C 1
ATOM 1499 O O . ASN A 1 189 ? -10.937 10.050 -8.295 1.00 69.06 189 ASN A O 1
ATOM 1503 N N . SER A 1 190 ? -10.282 10.381 -6.180 1.00 65.44 190 SER A N 1
ATOM 1504 C CA . SER A 1 190 ? -9.415 11.522 -6.484 1.00 65.44 190 SER A CA 1
ATOM 1505 C C . SER A 1 190 ? -8.058 10.984 -6.920 1.00 65.44 190 SER A C 1
ATOM 1507 O O . SER A 1 190 ? -7.210 10.649 -6.101 1.00 65.44 190 SER A O 1
ATOM 1509 N N . THR A 1 191 ? -7.900 10.881 -8.238 1.00 56.34 191 THR A N 1
ATOM 1510 C CA . THR A 1 191 ? -6.668 10.545 -8.987 1.00 56.34 191 THR A CA 1
ATOM 1511 C C . THR A 1 191 ? -5.359 10.829 -8.276 1.00 56.34 191 THR A C 1
ATOM 1513 O O . THR A 1 191 ? -5.235 11.899 -7.695 1.00 56.34 191 THR A O 1
ATOM 1516 N N . GLY A 1 192 ? -4.342 9.982 -8.444 1.00 55.03 192 GLY A N 1
ATOM 1517 C CA . GLY A 1 192 ? -3.115 10.024 -7.649 1.00 55.03 192 GLY A CA 1
ATOM 1518 C C . GLY A 1 192 ? -3.264 9.266 -6.331 1.00 55.03 192 GLY A C 1
ATOM 1519 O O . GLY A 1 192 ? -2.312 9.177 -5.565 1.00 55.03 192 GLY A O 1
ATOM 1520 N N . THR A 1 193 ? -4.465 8.755 -6.068 1.00 63.69 193 THR A N 1
ATOM 1521 C CA . THR A 1 193 ? -4.750 7.549 -5.287 1.00 63.69 193 THR A CA 1
ATOM 1522 C C . THR A 1 193 ? -5.113 6.431 -6.287 1.00 63.69 193 THR A C 1
ATOM 1524 O O . THR A 1 193 ? -4.666 6.484 -7.429 1.00 63.69 193 THR A O 1
ATOM 1527 N N . ASP A 1 194 ? -5.950 5.453 -5.930 1.00 57.12 194 ASP A N 1
ATOM 1528 C CA . ASP A 1 194 ? -6.255 4.269 -6.758 1.00 57.12 194 ASP A CA 1
ATOM 1529 C C . ASP A 1 194 ? -6.795 4.577 -8.177 1.00 57.12 194 ASP A C 1
ATOM 1531 O O . ASP A 1 194 ? -6.739 3.728 -9.069 1.00 57.12 194 ASP A O 1
ATOM 1535 N N . HIS A 1 195 ? -7.307 5.787 -8.421 1.00 50.84 195 HIS A N 1
ATOM 1536 C CA . HIS A 1 195 ? -7.801 6.251 -9.725 1.00 50.84 195 HIS A CA 1
ATOM 1537 C C . HIS A 1 195 ? -6.728 6.885 -10.638 1.00 50.84 195 HIS A C 1
ATOM 1539 O O . HIS A 1 195 ? -6.913 7.991 -11.146 1.00 50.84 195 HIS A O 1
ATOM 1545 N N . ASP A 1 196 ? -5.632 6.183 -10.912 1.00 50.66 196 ASP A N 1
ATOM 1546 C CA . ASP A 1 196 ? -4.556 6.664 -11.793 1.00 50.66 196 ASP A CA 1
ATOM 1547 C C . ASP A 1 196 ? -4.822 6.434 -13.291 1.00 50.66 196 ASP A C 1
ATOM 1549 O O . ASP A 1 196 ? -4.687 5.315 -13.788 1.00 50.66 196 ASP A O 1
ATOM 1553 N N . TRP A 1 197 ? -5.134 7.507 -14.033 1.00 45.69 197 TRP A N 1
ATOM 1554 C CA . TRP A 1 197 ? -5.447 7.472 -15.475 1.00 45.69 197 TRP A CA 1
ATOM 1555 C C . TRP A 1 197 ? -4.674 8.513 -16.302 1.00 45.69 197 TRP A C 1
ATOM 1557 O O . TRP A 1 197 ? -5.233 9.597 -16.574 1.00 45.69 197 TRP A O 1
#

Organism: NCBI:txid101097

Secondary structure (DSSP, 8-state):
-----SSPP---SSSS-HHHHHHHHHHHHTT----HHHHHTT---SS--HHHHHHHHHHHHHHHHTS---S---S-----TTS---SSS----EEEESSSS--GGGGGSTTGGGTHHHHHHHHHHHHHTTTTTT-EEEE--------------EEEEEETTTTEEEEE-TTS-S--EEEEHHHHHHHHTSSSSS---